Protein AF-A0A9Q3V6X7-F1 (afdb_monomer_lite)

Sequence (311 aa):
MAIADGKVIGKNKYFGANDVYVSILHNLPDGRKFIAKYCELAKSSVSLEVGNQVRQKQELGKTAHLGVSAYNRKVKKTYSLYMCHFEIYDCSAGEDNPIYMGNNPPYMRRKDLIDPLSILEEGYRNTFGEIGDGNDHLFTINDGKEALRELYNEYKNSTWNWKWNGSDTEVQVTGKDLLTIVEKMYRLETTHFTSKQYKHCGTGGMEVFGSAPHYGWDGSLYTEEPIGTWSSFENAGLSGQGGNAQVTNKQKEFVQLPSVISGMRYKINYIIKYNGNFERWFSKTDETARSTYRTTLRGIRDRFIQEISGN

pLDDT: mean 82.92, std 16.76, range [36.12, 98.25]

InterPro domains:
  IPR011055 Duplicated hybrid motif [G3DSA:2.70.70.10] (1-111)

Organism: NCBI:txid2898076

Radius of gyration: 27.45 Å; chains: 1; bounding box: 78×39×74 Å

Foldseek 3Di:
DDLAKFFWQDWDADPDPFWIKIKTWHADPVGFIKIKIKTQFGNVFAPDDGGDIDGQLDDGGFHHFDFPPDDDPPDRDTDGDTDIDMWMFRQPVHRHDFDQQPDDDDPSGDPRIDDCVVSCVSSCCVRPPDPPDFPLQQDALVLLLVLLLVQCVVFQAPWDFFDEVPRPGTDIDGSLRLSLLLQLQQCVQAVSCPRPCCRGALARPAWADDDPFQRPDDPVQFPATFRDKDWDQDDPDPPPPDPDDRDRPGTTIHTHDPGNNRNSSSLSSVCVVNRNQSLVSQPVPDVVSSVVVVVSSVPDDPVSSCVSVVD

Secondary structure (DSSP, 8-state):
--SSSEEEEEEEE-SSSSEEEEEEEEE-TTS-EEEEEEEEEEGGG----TT-EE-TT-----B-EEEES-S-TT----EEEE---EEEE-STT-SS-----TT-TTT---TTEE--HHHHHHHHHHHH--SSS----PPPHHHHHHHHHHHHHHHTT-EEEE--TT-SS-EEEEHHHHHHHHHHHHHHHTTTTTSHHHHHHSSSS-B--S-TTTTTS-GGG-SS---EEEEEPPPS-STTSSSPPP--SS-EEEEE-S-HHHHHHHHHHHHHHTTT-GGGGT-SS-HHHHHHHHHHHHTS--HHHHHHH--

Structure (mmCIF, N/CA/C/O backbone):
data_AF-A0A9Q3V6X7-F1
#
_entry.id   AF-A0A9Q3V6X7-F1
#
loop_
_atom_site.group_PDB
_atom_site.id
_atom_site.type_symbol
_atom_site.label_atom_id
_atom_site.label_alt_id
_atom_site.label_comp_id
_atom_site.label_asym_id
_atom_site.label_entity_id
_atom_site.label_seq_id
_atom_site.pdbx_PDB_ins_code
_atom_site.Cartn_x
_atom_site.Cartn_y
_atom_site.Cartn_z
_atom_site.occupancy
_atom_site.B_iso_or_equiv
_atom_site.auth_seq_id
_atom_site.auth_comp_id
_atom_site.auth_asym_id
_atom_site.auth_atom_id
_atom_site.pdbx_PDB_model_num
ATOM 1 N N . MET A 1 1 ? -15.610 -6.276 21.475 1.00 88.31 1 MET A N 1
ATOM 2 C CA . MET A 1 1 ? -14.387 -6.127 22.299 1.00 88.31 1 MET A CA 1
ATOM 3 C C . MET A 1 1 ? -14.052 -4.650 22.420 1.00 88.31 1 MET A C 1
ATOM 5 O O . MET A 1 1 ? -14.553 -3.882 21.608 1.00 88.31 1 MET A O 1
ATOM 9 N N . ALA A 1 2 ? -13.249 -4.258 23.411 1.00 90.31 2 ALA A N 1
ATOM 10 C CA . ALA A 1 2 ? -12.753 -2.889 23.535 1.00 90.31 2 ALA A CA 1
ATOM 11 C C . ALA A 1 2 ? -11.768 -2.566 22.408 1.00 90.31 2 ALA A C 1
ATOM 13 O O . ALA A 1 2 ? -10.808 -3.305 22.194 1.00 90.31 2 ALA A O 1
ATOM 14 N N . ILE A 1 3 ? -12.004 -1.448 21.721 1.00 87.19 3 ILE A N 1
ATOM 15 C CA . ILE A 1 3 ? -11.161 -0.965 20.615 1.00 87.19 3 ILE A CA 1
ATOM 16 C C . ILE A 1 3 ? -9.848 -0.324 21.084 1.00 87.19 3 ILE A C 1
ATOM 18 O O . ILE A 1 3 ? -8.889 -0.258 20.319 1.00 87.19 3 ILE A O 1
ATOM 22 N N . ALA A 1 4 ? -9.789 0.110 22.342 1.00 88.69 4 ALA A N 1
ATOM 23 C CA . ALA A 1 4 ? -8.617 0.687 22.990 1.00 88.69 4 ALA A CA 1
ATOM 24 C C . ALA A 1 4 ? -8.725 0.532 24.515 1.00 88.69 4 ALA A C 1
ATOM 26 O O . ALA A 1 4 ? -9.774 0.138 25.038 1.00 88.69 4 ALA A O 1
ATOM 27 N N . ASP A 1 5 ? -7.663 0.883 25.232 1.00 91.75 5 ASP A N 1
ATOM 28 C CA . ASP A 1 5 ? -7.693 1.011 26.688 1.00 91.75 5 ASP A CA 1
ATOM 29 C C . ASP A 1 5 ? -8.666 2.120 27.114 1.00 91.75 5 ASP A C 1
ATOM 31 O O . ASP A 1 5 ? -8.901 3.093 26.388 1.00 91.75 5 ASP A O 1
ATOM 35 N N . GLY A 1 6 ? -9.281 1.973 28.283 1.00 95.62 6 GLY A N 1
ATOM 36 C CA . GLY A 1 6 ? -10.253 2.951 28.753 1.00 95.62 6 GLY A CA 1
ATOM 37 C C . GLY A 1 6 ? -10.900 2.605 30.081 1.00 95.62 6 GLY A C 1
ATOM 38 O O . GLY A 1 6 ? -10.534 1.647 30.759 1.00 95.62 6 GLY A O 1
ATOM 39 N N . LYS A 1 7 ? -11.908 3.395 30.444 1.00 97.81 7 LYS A N 1
ATOM 40 C CA . LYS A 1 7 ? -12.691 3.224 31.668 1.00 97.81 7 LYS A CA 1
ATOM 41 C C . LYS A 1 7 ? -14.174 3.185 31.337 1.00 97.81 7 LYS A C 1
ATOM 43 O O . LYS A 1 7 ? -14.674 4.039 30.608 1.00 97.81 7 LYS A O 1
ATOM 48 N N . VAL A 1 8 ? -14.895 2.219 31.898 1.00 97.81 8 VAL A N 1
ATOM 49 C CA . VAL A 1 8 ? -16.354 2.152 31.775 1.00 97.81 8 VAL A CA 1
ATOM 50 C C . VAL A 1 8 ? -16.964 3.345 32.505 1.00 97.81 8 VAL A C 1
ATOM 52 O O . VAL A 1 8 ? -16.777 3.503 33.712 1.00 97.81 8 VAL A O 1
ATOM 55 N N . ILE A 1 9 ? -17.709 4.173 31.778 1.00 97.12 9 ILE A N 1
ATOM 56 C CA . ILE A 1 9 ? -18.389 5.361 32.314 1.00 97.12 9 ILE A CA 1
ATOM 57 C C . ILE A 1 9 ? -19.908 5.194 32.368 1.00 97.12 9 ILE A C 1
ATOM 59 O O . ILE A 1 9 ? -20.581 5.947 33.063 1.00 97.12 9 ILE A O 1
ATOM 63 N N . GLY A 1 10 ? -20.468 4.199 31.674 1.00 94.38 10 GLY A N 1
ATOM 64 C CA . GLY A 1 10 ? -21.906 3.949 31.685 1.00 94.38 10 GLY A CA 1
ATOM 65 C C . GLY A 1 10 ? -22.264 2.498 31.409 1.00 94.38 10 GLY A C 1
ATOM 66 O O . GLY A 1 10 ? -21.635 1.845 30.582 1.00 94.38 10 GLY A O 1
ATOM 67 N N . LYS A 1 11 ? -23.304 2.015 32.089 1.00 93.31 11 LYS A N 1
ATOM 68 C CA . LYS A 1 11 ? -23.962 0.732 31.832 1.00 93.31 11 LYS A CA 1
ATOM 69 C C . LYS A 1 11 ? -25.419 0.833 32.261 1.00 93.31 11 LYS A C 1
ATOM 71 O O . LYS A 1 11 ? -25.687 1.185 33.407 1.00 93.31 11 LYS A O 1
ATOM 76 N N . ASN A 1 12 ? -26.361 0.559 31.363 1.00 90.00 12 ASN A N 1
ATOM 77 C CA . ASN A 1 12 ? -27.786 0.514 31.706 1.00 90.00 12 ASN A CA 1
ATOM 78 C C . ASN A 1 12 ? -28.582 -0.283 30.658 1.00 90.00 12 ASN A C 1
ATOM 80 O O . ASN A 1 12 ? -28.037 -0.695 29.634 1.00 90.00 12 ASN A O 1
ATOM 84 N N . LYS A 1 13 ? -29.874 -0.493 30.912 1.00 87.00 13 LYS A N 1
ATOM 85 C CA . LYS A 1 13 ? -30.836 -1.044 29.949 1.00 87.00 13 LYS A CA 1
ATOM 86 C C . LYS A 1 13 ? -30.904 -0.162 28.693 1.00 87.00 13 LYS A C 1
ATOM 88 O O . LYS A 1 13 ? -30.855 1.062 28.819 1.00 87.00 13 LYS A O 1
ATOM 93 N N . TYR A 1 14 ? -31.024 -0.773 27.510 1.00 77.50 14 TYR A N 1
ATOM 94 C CA . TYR A 1 14 ? -31.100 -0.045 26.237 1.00 77.50 14 TYR A CA 1
ATOM 95 C C . TYR A 1 14 ? -32.542 0.070 25.711 1.00 77.50 14 TYR A C 1
ATOM 97 O O . TYR A 1 14 ? -33.207 1.056 26.024 1.00 77.50 14 TYR A O 1
ATOM 105 N N . PHE A 1 15 ? -33.064 -0.931 24.991 1.00 69.69 15 PHE A N 1
ATOM 106 C CA . PHE A 1 15 ? -34.439 -0.913 24.456 1.00 69.69 15 PHE A CA 1
ATOM 107 C C . PHE A 1 15 ? -35.245 -2.159 24.854 1.00 69.69 15 PHE A C 1
ATOM 109 O O . PHE A 1 15 ? -36.415 -2.043 25.230 1.00 69.69 15 PHE A O 1
ATOM 116 N N . GLY A 1 16 ? -34.641 -3.349 24.819 1.00 64.12 16 GLY A N 1
ATOM 117 C CA . GLY A 1 16 ? -35.261 -4.617 25.193 1.00 64.12 16 GLY A CA 1
ATOM 118 C C . GLY A 1 16 ? -35.174 -4.937 26.690 1.00 64.12 16 GLY A C 1
ATOM 119 O O . GLY A 1 16 ? -34.448 -4.320 27.462 1.00 64.12 16 GLY A O 1
ATOM 120 N N . ALA A 1 17 ? -35.931 -5.944 27.146 1.00 61.53 17 ALA A N 1
ATOM 121 C CA . ALA A 1 17 ? -35.850 -6.421 28.536 1.00 61.53 17 ALA A CA 1
ATOM 122 C C . ALA A 1 17 ? -34.504 -7.099 28.867 1.00 61.53 17 ALA A C 1
ATOM 124 O O . ALA A 1 17 ? -34.103 -7.120 30.030 1.00 61.53 17 ALA A O 1
ATOM 125 N N . ASN A 1 18 ? -33.816 -7.626 27.847 1.00 71.81 18 ASN A N 1
ATOM 126 C CA . ASN A 1 18 ? -32.638 -8.485 27.989 1.00 71.81 18 ASN A CA 1
ATOM 127 C C . ASN A 1 18 ? -31.354 -7.889 27.386 1.00 71.81 18 ASN A C 1
ATOM 129 O O . ASN A 1 18 ? -30.329 -8.575 27.362 1.00 71.81 18 ASN A O 1
ATOM 133 N N . ASP A 1 19 ? -31.399 -6.640 26.916 1.00 84.94 19 ASP A N 1
ATOM 134 C CA . ASP A 1 19 ? -30.240 -5.934 26.378 1.00 84.94 19 ASP A CA 1
ATOM 135 C C . ASP A 1 19 ? -29.763 -4.796 27.291 1.00 84.94 19 ASP A C 1
ATOM 137 O O . ASP A 1 19 ? -30.501 -4.243 28.113 1.00 84.94 19 ASP A O 1
ATOM 141 N N . VAL A 1 20 ? -28.475 -4.488 27.178 1.00 91.44 20 VAL A N 1
ATOM 142 C CA . VAL A 1 20 ? -27.817 -3.377 27.865 1.00 91.44 20 VAL A CA 1
ATOM 143 C C . VAL A 1 20 ? -26.923 -2.624 26.888 1.00 91.44 20 VAL A C 1
ATOM 145 O O . VAL A 1 20 ? -26.529 -3.158 25.850 1.00 91.44 20 VAL A O 1
ATOM 148 N N . TYR A 1 21 ? -26.576 -1.391 27.243 1.00 92.88 21 TYR A N 1
ATOM 149 C CA . TYR A 1 21 ? -25.445 -0.692 26.647 1.00 92.88 21 TYR A CA 1
ATOM 150 C C . TYR A 1 21 ? -24.289 -0.583 27.640 1.00 92.88 21 TYR A C 1
ATOM 152 O O . TYR A 1 21 ? -24.500 -0.590 28.855 1.00 92.88 21 TYR A O 1
ATOM 160 N N . VAL A 1 22 ? -23.078 -0.429 27.110 1.00 95.75 22 VAL A N 1
ATOM 161 C CA . VAL A 1 22 ? -21.857 -0.090 27.843 1.00 95.75 22 VAL A CA 1
ATOM 162 C C . VAL A 1 22 ? -21.189 1.094 27.144 1.00 95.75 22 VAL A C 1
ATOM 164 O O . VAL A 1 22 ? -20.958 1.047 25.940 1.00 95.75 22 VAL A O 1
ATOM 167 N N . SER A 1 23 ? -20.871 2.145 27.894 1.00 96.06 23 SER A N 1
ATOM 168 C CA . SER A 1 23 ? -20.121 3.314 27.423 1.00 96.06 23 SER A CA 1
ATOM 169 C C . SER A 1 23 ? -18.731 3.312 28.045 1.00 96.06 23 SER A C 1
ATOM 171 O O . SER A 1 23 ? -18.600 3.171 29.265 1.00 96.06 23 SER A O 1
ATOM 173 N N . ILE A 1 24 ? -17.701 3.507 27.228 1.00 97.38 24 ILE A N 1
ATOM 174 C CA . ILE A 1 24 ? -16.298 3.486 27.646 1.00 97.38 24 ILE A CA 1
ATOM 175 C C . ILE A 1 24 ? -15.637 4.788 27.206 1.00 97.38 24 ILE A C 1
ATOM 177 O O . ILE A 1 24 ? -15.678 5.123 26.026 1.00 97.38 24 ILE A O 1
ATOM 181 N N . LEU A 1 25 ? -15.027 5.501 28.152 1.00 97.38 25 LEU A N 1
ATOM 182 C CA . LEU A 1 25 ? -14.127 6.613 27.862 1.00 97.38 25 LEU A CA 1
ATOM 183 C C . LEU A 1 25 ? -12.743 6.046 27.555 1.00 97.38 25 LEU A C 1
ATOM 185 O O . LEU A 1 25 ? -12.096 5.468 28.434 1.00 97.38 25 LEU A O 1
ATOM 189 N N . HIS A 1 26 ? -12.302 6.220 26.320 1.00 94.88 26 HIS A N 1
ATOM 190 C CA . HIS A 1 26 ? -10.980 5.836 25.859 1.00 94.88 26 HIS A CA 1
ATOM 191 C C . HIS A 1 26 ? -10.023 7.023 25.952 1.00 94.88 26 HIS A C 1
ATOM 193 O O . HIS A 1 26 ? -10.370 8.145 25.584 1.00 94.88 26 HIS A O 1
ATOM 199 N N . ASN A 1 27 ? -8.812 6.751 26.437 1.00 85.25 27 ASN A N 1
ATOM 200 C CA . ASN A 1 27 ? -7.700 7.695 26.444 1.00 85.25 27 ASN A CA 1
ATOM 201 C C . ASN A 1 27 ? -6.560 7.055 25.659 1.00 85.25 27 ASN A C 1
ATOM 203 O O . ASN A 1 27 ? -6.033 6.022 26.076 1.00 85.25 27 ASN A O 1
ATOM 207 N N . LEU A 1 28 ? -6.209 7.641 24.519 1.00 80.62 28 LEU A N 1
ATOM 208 C CA . LEU A 1 28 ? -5.140 7.132 23.675 1.00 80.62 28 LEU A CA 1
ATOM 209 C C . LEU A 1 28 ? -3.774 7.682 24.120 1.00 80.62 28 LEU A C 1
ATOM 211 O O . LEU A 1 28 ? -3.706 8.784 24.671 1.00 80.62 28 LEU A O 1
ATOM 215 N N . PRO A 1 29 ? -2.670 6.954 23.858 1.00 73.88 29 PRO A N 1
ATOM 216 C CA . PRO A 1 29 ? -1.319 7.408 24.204 1.00 73.88 29 PRO A CA 1
ATOM 217 C C . PRO A 1 29 ? -0.912 8.747 23.570 1.00 73.88 29 PRO A C 1
ATOM 219 O O . PRO A 1 29 ? -0.060 9.443 24.112 1.00 73.88 29 PRO A O 1
ATOM 222 N N . ASP A 1 30 ? -1.517 9.114 22.438 1.00 73.19 30 ASP A N 1
ATOM 223 C CA . ASP A 1 30 ? -1.274 10.379 21.732 1.00 73.19 30 ASP A CA 1
ATOM 224 C C . ASP A 1 30 ? -2.079 11.569 22.289 1.00 73.19 30 ASP A C 1
ATOM 226 O O . ASP A 1 30 ? -2.002 12.678 21.762 1.00 73.19 30 ASP A O 1
ATOM 230 N N . GLY A 1 31 ? -2.849 11.351 23.357 1.00 80.44 31 GLY A N 1
ATOM 231 C CA . GLY A 1 31 ? -3.658 12.371 24.014 1.00 80.44 31 GLY A CA 1
ATOM 232 C C . GLY A 1 31 ? -5.078 12.513 23.463 1.00 80.44 31 GLY A C 1
ATOM 233 O O . GLY A 1 31 ? -5.865 13.252 24.058 1.00 80.44 31 GLY A O 1
ATOM 234 N N . ARG A 1 32 ? -5.452 11.804 22.385 1.00 84.19 32 ARG A N 1
ATOM 235 C CA . ARG A 1 32 ? -6.849 11.766 21.926 1.00 84.19 32 ARG A CA 1
ATOM 236 C C . ARG A 1 32 ? -7.738 11.089 22.969 1.00 84.19 32 ARG A C 1
ATOM 238 O O . ARG A 1 32 ? -7.363 10.094 23.594 1.00 84.19 32 ARG A O 1
ATOM 245 N N . LYS A 1 33 ? -8.957 11.607 23.106 1.00 90.88 33 LYS A N 1
ATOM 246 C CA . LYS A 1 33 ? -10.014 11.030 23.937 1.00 90.88 33 LYS A CA 1
ATOM 247 C C . LYS A 1 33 ? -11.287 10.882 23.130 1.00 90.88 33 LYS A C 1
ATOM 249 O O . LYS A 1 33 ? -11.590 11.733 22.302 1.00 90.88 33 LYS A O 1
ATOM 254 N N . PHE A 1 34 ? -12.028 9.819 23.396 1.00 94.62 34 PHE A N 1
ATOM 255 C CA . PHE A 1 34 ? -13.353 9.623 22.822 1.00 94.62 34 PHE A CA 1
ATOM 256 C C . PHE A 1 34 ? -14.171 8.675 23.696 1.00 94.62 34 PHE A C 1
ATOM 258 O O . PHE A 1 34 ? -13.623 7.882 24.466 1.00 94.62 34 PHE A O 1
ATOM 265 N N . ILE A 1 35 ? -15.491 8.727 23.563 1.00 95.88 35 ILE A N 1
ATOM 266 C CA . ILE A 1 35 ? -16.402 7.777 24.202 1.00 95.88 35 ILE A CA 1
ATOM 267 C C . ILE A 1 35 ? -16.912 6.813 23.140 1.00 95.88 35 ILE A C 1
ATOM 269 O O . ILE A 1 35 ? -17.485 7.256 22.151 1.00 95.88 35 ILE A O 1
ATOM 273 N N . ALA A 1 36 ? -16.769 5.508 23.365 1.00 95.38 36 ALA A N 1
ATOM 274 C CA . ALA A 1 36 ? -17.406 4.475 22.553 1.00 95.38 36 ALA A CA 1
ATOM 275 C C . ALA A 1 36 ? -18.584 3.859 23.313 1.00 95.38 36 ALA A C 1
ATOM 277 O O . ALA A 1 36 ? -18.432 3.419 24.458 1.00 95.38 36 ALA A O 1
ATOM 278 N N . LYS A 1 37 ? -19.758 3.814 22.680 1.00 93.62 37 LYS A N 1
ATOM 279 C CA . LYS A 1 37 ? -20.979 3.234 23.245 1.00 93.62 37 LYS A CA 1
ATOM 280 C C . LYS A 1 37 ? -21.378 1.986 22.465 1.00 93.62 37 LYS A C 1
ATOM 282 O O . LYS A 1 37 ? -21.729 2.061 21.293 1.00 93.62 37 LYS A O 1
ATOM 287 N N . TYR A 1 38 ? -21.347 0.851 23.150 1.00 94.06 38 TYR A N 1
ATOM 288 C CA . TYR A 1 38 ? -21.695 -0.471 22.639 1.00 94.06 38 TYR A CA 1
ATOM 289 C C . TYR A 1 38 ? -23.089 -0.825 23.149 1.00 94.06 38 TYR A C 1
ATOM 291 O O . TYR A 1 38 ? -23.270 -1.013 24.352 1.00 94.06 38 TYR A O 1
ATOM 299 N N . CYS A 1 39 ? -24.079 -0.871 22.267 1.00 90.94 39 CYS A N 1
ATOM 300 C CA . CYS A 1 39 ? -25.471 -1.137 22.622 1.00 90.94 39 CYS A CA 1
ATOM 301 C C . CYS A 1 39 ? -25.896 -2.551 22.203 1.00 90.94 39 CYS A C 1
ATOM 303 O O . CYS A 1 39 ? -25.140 -3.276 21.560 1.00 90.94 39 CYS A O 1
ATOM 305 N N . GLU A 1 40 ? -27.111 -2.941 22.600 1.00 90.19 40 GLU A N 1
ATOM 306 C CA . GLU A 1 40 ? -27.719 -4.24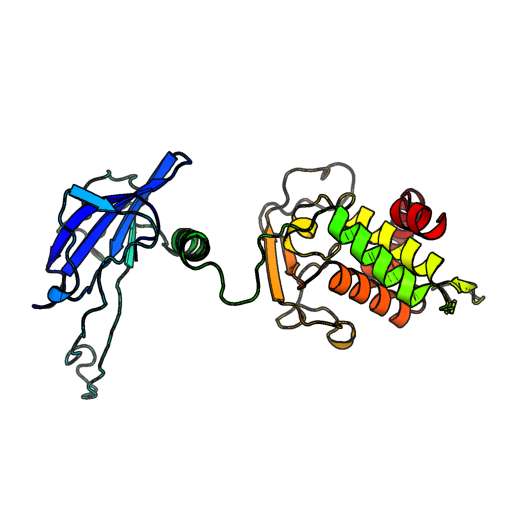0 22.264 1.00 90.19 40 GLU A CA 1
ATOM 307 C C . GLU A 1 40 ? -26.874 -5.450 22.696 1.00 90.19 40 GLU A C 1
ATOM 309 O O . GLU A 1 40 ? -26.886 -6.506 22.067 1.00 90.19 40 GLU A O 1
ATOM 314 N N . LEU A 1 41 ? -26.145 -5.325 23.807 1.00 92.44 41 LEU A N 1
ATOM 315 C CA . LEU A 1 41 ? -25.387 -6.432 24.385 1.00 92.44 41 LEU A CA 1
ATOM 316 C C . LEU A 1 41 ? -26.300 -7.296 25.257 1.00 92.44 41 LEU A C 1
ATOM 318 O O . LEU A 1 41 ? -27.106 -6.777 26.029 1.00 92.44 41 LEU A O 1
ATOM 322 N N . ALA A 1 42 ? -26.164 -8.619 25.187 1.00 91.88 42 ALA A N 1
ATOM 323 C CA . ALA A 1 42 ? -26.915 -9.541 26.030 1.00 91.88 42 ALA A CA 1
ATOM 324 C C . ALA A 1 42 ? -26.534 -9.321 27.497 1.00 91.88 42 ALA A C 1
ATOM 326 O O . ALA A 1 42 ? -25.369 -9.503 27.863 1.00 91.88 42 ALA A O 1
ATOM 327 N N . LYS A 1 43 ? -27.511 -8.987 28.352 1.00 90.00 43 LYS A N 1
ATOM 328 C CA . LYS A 1 43 ? -27.278 -8.681 29.776 1.00 90.00 43 LYS A CA 1
ATOM 329 C C . LYS A 1 43 ? -26.466 -9.764 30.497 1.00 90.00 43 LYS A C 1
ATOM 331 O O . LYS A 1 43 ? -25.608 -9.441 31.309 1.00 90.00 43 LYS A O 1
ATOM 336 N N . SER A 1 44 ? -26.712 -11.035 30.184 1.00 91.69 44 SER A N 1
ATOM 337 C CA . SER A 1 44 ? -26.009 -12.181 30.776 1.00 91.69 44 SER A CA 1
ATOM 338 C C . SER A 1 44 ? -24.542 -12.319 30.347 1.00 91.69 44 SER A C 1
ATOM 340 O O . SER A 1 44 ? -23.804 -13.062 30.983 1.00 91.69 44 SER A O 1
ATOM 342 N N . SER A 1 45 ? -24.114 -11.628 29.286 1.00 93.75 45 SER A N 1
ATOM 343 C CA . SER A 1 45 ? -22.745 -11.689 28.749 1.00 93.75 45 SER A CA 1
ATOM 344 C C . SER A 1 45 ? -21.838 -10.545 29.212 1.00 93.75 45 SER A C 1
ATOM 346 O O . SER A 1 45 ? -20.638 -10.586 28.961 1.00 93.75 45 SER A O 1
ATOM 348 N N . VAL A 1 46 ? -22.390 -9.521 29.871 1.00 94.62 46 VAL A N 1
ATOM 349 C CA . VAL A 1 46 ? -21.656 -8.309 30.265 1.00 94.62 46 VAL A CA 1
ATOM 350 C C . VAL A 1 46 ? -21.354 -8.342 31.763 1.00 94.62 46 VAL A C 1
ATOM 352 O O . VAL A 1 46 ? -22.218 -8.031 32.586 1.00 94.62 46 VAL A O 1
ATOM 355 N N . SER A 1 47 ? -20.111 -8.666 32.119 1.00 93.12 47 SER A N 1
ATOM 356 C CA . SER A 1 47 ? -19.621 -8.664 33.509 1.00 93.12 47 SER A CA 1
ATOM 357 C C . SER A 1 47 ? -19.057 -7.317 33.978 1.00 93.12 47 SER A C 1
ATOM 359 O O . SER A 1 47 ? -18.831 -7.139 35.170 1.00 93.12 47 SER A O 1
ATOM 361 N N . LEU A 1 48 ? -18.837 -6.367 33.063 1.00 94.44 48 LEU A N 1
ATOM 362 C CA . LEU A 1 48 ? -18.254 -5.054 33.359 1.00 94.44 48 LEU A CA 1
ATOM 363 C C . LEU A 1 48 ? -19.207 -4.163 34.158 1.00 94.44 48 LEU A C 1
ATOM 365 O O . LEU A 1 48 ? -20.398 -4.145 33.869 1.00 94.44 48 LEU A O 1
ATOM 369 N N . GLU A 1 49 ? -18.680 -3.362 35.079 1.00 95.69 49 GLU A N 1
ATOM 370 C CA . GLU A 1 49 ? -19.411 -2.338 35.836 1.00 95.69 49 GLU A CA 1
ATOM 371 C C . GLU A 1 49 ? -18.807 -0.939 35.646 1.00 95.69 49 GLU A C 1
ATOM 373 O O . GLU A 1 49 ? -17.646 -0.785 35.254 1.00 95.69 49 GLU A O 1
ATOM 378 N N . VAL A 1 50 ? -19.597 0.102 35.933 1.00 96.81 50 VAL A N 1
ATOM 379 C CA . VAL A 1 50 ? -19.121 1.495 35.884 1.00 96.81 50 VAL A CA 1
ATOM 380 C C . VAL A 1 50 ? -17.904 1.660 36.795 1.00 96.81 50 VAL A C 1
ATOM 382 O O . VAL A 1 50 ? -17.896 1.229 37.945 1.00 96.81 50 VAL A O 1
ATOM 385 N N . GLY A 1 51 ? -16.857 2.287 36.265 1.00 96.75 51 GLY A N 1
ATOM 386 C CA . GLY A 1 51 ? -15.582 2.479 36.943 1.00 96.75 51 GLY A CA 1
ATOM 387 C C . GLY A 1 51 ? -14.523 1.423 36.626 1.00 96.75 51 GLY A C 1
ATOM 388 O O . GLY A 1 51 ? -13.345 1.694 36.866 1.00 96.75 51 GLY A O 1
ATOM 389 N N . ASN A 1 52 ? -14.893 0.267 36.060 1.00 97.94 52 ASN A N 1
ATOM 390 C CA . ASN A 1 52 ? -13.923 -0.743 35.635 1.00 97.94 52 ASN A CA 1
ATOM 391 C C . ASN A 1 52 ? -12.974 -0.186 34.567 1.00 97.94 52 ASN A C 1
ATOM 393 O O . ASN A 1 52 ? -13.392 0.538 33.662 1.00 97.94 52 ASN A O 1
ATOM 397 N N . GLN A 1 53 ? -11.699 -0.555 34.674 1.00 97.75 53 GLN A N 1
ATOM 398 C CA . GLN A 1 53 ? -10.728 -0.354 33.604 1.00 97.75 53 GLN A CA 1
ATOM 399 C C . GLN A 1 53 ? -10.913 -1.452 32.562 1.00 97.75 53 GLN A C 1
ATOM 401 O O . GLN A 1 53 ? -11.162 -2.607 32.912 1.00 97.75 53 GLN A O 1
ATOM 406 N N . VAL A 1 54 ? -10.769 -1.088 31.296 1.00 95.38 54 VAL A N 1
ATOM 407 C CA . VAL A 1 54 ? -10.731 -2.029 30.185 1.00 95.38 54 VAL A CA 1
ATOM 408 C C . VAL A 1 54 ? -9.417 -1.893 29.440 1.00 95.38 54 VAL A C 1
ATOM 410 O O . VAL A 1 54 ? -8.867 -0.797 29.327 1.00 95.38 54 VAL A O 1
ATOM 413 N N . ARG A 1 55 ? -8.932 -3.015 28.919 1.00 91.81 55 ARG A N 1
ATOM 414 C CA . ARG A 1 55 ? -7.810 -3.043 27.982 1.00 91.81 55 ARG A CA 1
ATOM 415 C C . ARG A 1 55 ? -8.308 -3.272 26.565 1.00 91.81 55 ARG A C 1
ATOM 417 O O . ARG A 1 55 ? -9.347 -3.906 26.363 1.00 91.81 55 ARG A O 1
ATOM 424 N N . GLN A 1 56 ? -7.554 -2.804 25.581 1.00 87.44 56 GLN A N 1
ATOM 425 C CA . GLN A 1 56 ? -7.776 -3.161 24.189 1.00 87.44 56 GLN A CA 1
ATOM 426 C C . GLN A 1 56 ? -7.897 -4.686 24.036 1.00 87.44 56 GLN A C 1
ATOM 428 O O . GLN A 1 56 ? -7.234 -5.455 24.734 1.00 87.44 56 GLN A O 1
ATOM 433 N N . LYS A 1 57 ? -8.767 -5.125 23.121 1.00 85.94 57 LYS A N 1
ATOM 434 C CA . LYS A 1 57 ? -9.123 -6.534 22.866 1.00 85.94 57 LYS A CA 1
ATOM 435 C C . LYS A 1 57 ? -9.889 -7.231 23.994 1.00 85.94 57 LYS A C 1
ATOM 437 O O . LYS A 1 57 ? -10.314 -8.367 23.814 1.00 85.94 57 LYS A O 1
ATOM 442 N N . GLN A 1 58 ? -10.137 -6.581 25.131 1.00 92.25 58 GLN A N 1
ATOM 443 C CA . GLN A 1 58 ? -10.942 -7.183 26.190 1.00 92.25 58 GLN A CA 1
ATOM 444 C C . GLN A 1 58 ? -12.374 -7.444 25.699 1.00 92.25 58 GLN A C 1
ATOM 446 O O . GLN A 1 58 ? -13.015 -6.578 25.088 1.00 92.25 58 GLN A O 1
ATOM 451 N N . GLU A 1 59 ? -12.894 -8.644 25.963 1.00 93.81 59 GLU A N 1
ATOM 452 C CA . GLU A 1 59 ? -14.297 -8.963 25.706 1.00 93.81 59 GLU A CA 1
ATOM 453 C C . GLU A 1 59 ? -15.198 -8.070 26.570 1.00 93.81 59 GLU A C 1
ATOM 455 O O . GLU A 1 59 ? -15.032 -7.983 27.785 1.00 93.81 59 GLU A O 1
ATOM 460 N N . LEU A 1 60 ? -16.136 -7.374 25.921 1.00 94.56 60 LEU A N 1
ATOM 461 C CA . LEU A 1 60 ? -17.081 -6.468 26.589 1.00 94.56 60 LEU A CA 1
ATOM 462 C C . LEU A 1 60 ? -18.457 -7.110 26.798 1.00 94.56 60 LEU A C 1
ATOM 464 O O . LEU A 1 60 ? -19.231 -6.652 27.634 1.00 94.56 60 LEU A O 1
ATOM 468 N N . GLY A 1 61 ? -18.766 -8.133 26.003 1.00 93.31 61 GLY A N 1
ATOM 469 C CA . GLY A 1 61 ? -20.069 -8.774 25.910 1.00 93.31 61 GLY A CA 1
ATOM 470 C C . GLY A 1 61 ? -20.341 -9.289 24.499 1.00 93.31 61 GLY A C 1
ATOM 471 O O . GLY A 1 61 ? -19.563 -9.061 23.568 1.00 93.31 61 GLY A O 1
ATOM 472 N N . LYS A 1 62 ? -21.475 -9.971 24.352 1.00 93.62 62 LYS A N 1
ATOM 473 C CA . LYS A 1 62 ? -21.977 -10.549 23.100 1.00 93.62 62 LYS A CA 1
ATOM 474 C C . LYS A 1 62 ? -23.282 -9.865 22.712 1.00 93.62 62 LYS A C 1
ATOM 476 O O . LYS A 1 62 ? -24.041 -9.447 23.581 1.00 93.62 62 LYS A O 1
ATOM 481 N N . THR A 1 63 ? -23.561 -9.771 21.418 1.00 90.88 63 THR A N 1
ATOM 482 C CA . THR A 1 63 ? -24.810 -9.190 20.900 1.00 90.88 63 THR A CA 1
ATOM 483 C C . THR A 1 63 ? -26.032 -9.969 21.390 1.00 90.88 63 THR A C 1
ATOM 485 O O . THR A 1 63 ? -26.039 -11.203 21.364 1.00 90.88 63 THR A O 1
ATOM 488 N N . ALA A 1 64 ? -27.072 -9.259 21.818 1.00 86.50 64 ALA A N 1
ATOM 489 C CA . ALA A 1 64 ? -28.355 -9.832 22.200 1.00 86.50 64 ALA A CA 1
ATOM 490 C C . ALA A 1 64 ? -29.142 -10.312 20.973 1.00 86.50 64 ALA A C 1
ATOM 492 O O . ALA A 1 64 ? -29.012 -9.776 19.874 1.00 86.50 64 ALA A O 1
ATOM 493 N N . HIS A 1 65 ? -29.998 -11.314 21.178 1.00 83.81 65 HIS A N 1
ATOM 494 C CA . HIS A 1 65 ? -30.993 -11.701 20.183 1.00 83.81 65 HIS A CA 1
ATOM 495 C C . HIS A 1 65 ? -32.135 -10.680 20.185 1.00 83.81 65 HIS A C 1
ATOM 497 O O . HIS A 1 65 ? -32.928 -10.622 21.132 1.00 83.81 65 HIS A O 1
ATOM 503 N N . LEU A 1 66 ? -32.244 -9.907 19.109 1.00 74.00 66 LEU A N 1
ATOM 504 C CA . LEU A 1 66 ? -33.374 -9.027 18.863 1.00 74.00 66 LEU A CA 1
ATOM 505 C C . LEU A 1 66 ? -34.458 -9.847 18.166 1.00 74.00 66 LEU A C 1
ATOM 507 O O . LEU A 1 66 ? -34.426 -10.074 16.957 1.00 74.00 66 LEU A O 1
ATOM 511 N N . GLY A 1 67 ? -35.423 -10.330 18.947 1.00 59.75 67 GLY A N 1
ATOM 512 C CA . GLY A 1 67 ? -36.630 -10.941 18.401 1.00 59.75 67 GLY A CA 1
ATOM 513 C C . GLY A 1 67 ? -37.455 -9.872 17.695 1.00 59.75 67 GLY A C 1
ATOM 514 O O . GLY A 1 67 ? -38.265 -9.197 18.327 1.00 59.75 67 GLY A O 1
ATOM 515 N N . VAL A 1 68 ? -37.248 -9.683 16.392 1.00 55.88 68 VAL A N 1
ATOM 516 C CA . VAL A 1 68 ? -38.021 -8.703 15.632 1.00 55.88 68 VAL A CA 1
ATOM 517 C C . VAL A 1 68 ? -39.388 -9.306 15.308 1.00 55.88 68 VAL A C 1
ATOM 519 O O . VAL A 1 68 ? -39.596 -9.906 14.259 1.00 55.88 68 VAL A O 1
ATOM 522 N N . SER A 1 69 ? -40.362 -9.098 16.194 1.00 50.22 69 SER A N 1
ATOM 523 C CA . SER A 1 69 ? -41.773 -9.016 15.790 1.00 50.22 69 SER A CA 1
ATOM 524 C C . SER A 1 69 ? -42.153 -7.596 15.340 1.00 50.22 69 SER A C 1
ATOM 526 O O . SER A 1 69 ? -43.322 -7.316 15.084 1.00 50.22 69 SER A O 1
ATOM 528 N N . ALA A 1 70 ? -41.187 -6.676 15.252 1.00 47.56 70 ALA A N 1
ATOM 529 C CA . ALA A 1 70 ? -41.459 -5.255 15.098 1.00 47.56 70 ALA A CA 1
ATOM 530 C C . ALA A 1 70 ? -40.378 -4.519 14.292 1.00 47.56 70 ALA A C 1
ATOM 532 O O . ALA A 1 70 ? -39.540 -3.855 14.880 1.00 47.56 70 ALA A O 1
ATOM 533 N N . TYR A 1 71 ? -40.429 -4.589 12.955 1.00 45.44 71 TYR A N 1
ATOM 534 C CA . TYR A 1 71 ? -40.317 -3.385 12.104 1.00 45.44 71 TYR A CA 1
ATOM 535 C C . TYR A 1 71 ? -40.728 -3.627 10.642 1.00 45.44 71 TYR A C 1
ATOM 537 O O . TYR A 1 71 ? -40.102 -3.170 9.694 1.00 45.44 71 TYR A O 1
ATOM 545 N N . ASN A 1 72 ? -41.829 -4.345 10.427 1.00 44.03 72 ASN A N 1
ATOM 546 C CA . ASN A 1 72 ? -42.611 -4.154 9.212 1.00 44.03 72 ASN A CA 1
ATOM 547 C C . ASN A 1 72 ? -44.055 -4.542 9.523 1.00 44.03 72 ASN A C 1
ATOM 549 O O . ASN A 1 72 ? -44.419 -5.713 9.476 1.00 44.03 72 ASN A O 1
ATOM 553 N N . ARG A 1 73 ? -44.904 -3.555 9.844 1.00 49.03 73 ARG A N 1
ATOM 554 C CA . ARG A 1 73 ? -46.349 -3.759 10.093 1.00 49.03 73 ARG A CA 1
ATOM 555 C C . ARG A 1 73 ? -47.089 -4.410 8.904 1.00 49.03 73 ARG A C 1
ATOM 557 O O . ARG A 1 73 ? -48.276 -4.689 9.015 1.00 49.03 73 ARG A O 1
ATOM 564 N N . LYS A 1 74 ? -46.399 -4.664 7.784 1.00 51.38 74 LYS A N 1
ATOM 565 C CA . LYS A 1 74 ? -46.921 -5.276 6.558 1.00 51.38 74 LYS A CA 1
ATOM 566 C C . LYS A 1 74 ? -46.310 -6.635 6.194 1.00 51.38 74 LYS A C 1
ATOM 568 O O . LYS A 1 74 ? -46.833 -7.282 5.296 1.00 51.38 74 LYS A O 1
ATOM 573 N N . VAL A 1 75 ? -45.254 -7.100 6.869 1.00 49.56 75 VAL A N 1
ATOM 574 C CA . VAL A 1 75 ? -44.599 -8.375 6.525 1.00 49.56 75 VAL A CA 1
ATOM 575 C C . VAL A 1 75 ? -44.385 -9.194 7.797 1.00 49.56 75 VAL A C 1
ATOM 577 O O . VAL A 1 75 ? -43.467 -8.935 8.568 1.00 49.56 75 VAL A O 1
ATOM 580 N N . LYS A 1 76 ? -45.247 -10.195 8.022 1.00 50.38 76 LYS A N 1
ATOM 581 C CA . LYS A 1 76 ? -45.096 -11.212 9.079 1.00 50.38 76 LYS A CA 1
ATOM 582 C C . LYS A 1 76 ? -43.957 -12.176 8.726 1.00 50.38 76 LYS A C 1
ATOM 584 O O . LYS A 1 76 ? -44.197 -13.347 8.449 1.00 50.38 76 LYS A O 1
ATOM 589 N N . LYS A 1 77 ? -42.723 -11.685 8.678 1.00 49.62 77 LYS A N 1
ATOM 590 C CA . LYS A 1 77 ? -41.545 -12.540 8.546 1.00 49.62 77 LYS A CA 1
ATOM 591 C C . LYS A 1 77 ? -40.658 -12.292 9.752 1.00 49.62 77 LYS A C 1
ATOM 593 O O . LYS A 1 77 ? -40.153 -11.191 9.948 1.00 49.62 77 LYS A O 1
ATOM 598 N N . THR A 1 78 ? -40.570 -13.305 10.600 1.00 55.56 78 THR A N 1
ATOM 599 C CA . THR A 1 78 ? -39.737 -13.292 11.796 1.00 55.56 78 THR A CA 1
ATOM 600 C C . THR A 1 78 ? -38.297 -13.498 11.350 1.00 55.56 78 THR A C 1
ATOM 602 O O . THR A 1 78 ? -37.991 -14.501 10.708 1.00 55.56 78 THR A O 1
ATOM 605 N N . TYR A 1 79 ? -37.424 -12.548 11.667 1.00 60.22 79 TYR A N 1
ATOM 606 C CA . TYR A 1 79 ? -35.987 -12.685 11.470 1.00 60.22 79 TYR A CA 1
ATOM 607 C C . TYR A 1 79 ? -35.322 -12.718 12.841 1.00 60.22 79 TYR A C 1
ATOM 609 O O . TYR A 1 79 ? -35.633 -11.892 13.701 1.00 60.22 79 TYR A O 1
ATOM 617 N N . SER A 1 80 ? -34.415 -13.669 13.042 1.00 68.38 80 SER A N 1
ATOM 618 C CA . SER A 1 80 ? -33.473 -13.614 14.156 1.00 68.38 80 SER A CA 1
ATOM 619 C C . SER A 1 80 ? -32.373 -12.631 13.789 1.00 68.38 80 SER A C 1
ATOM 621 O O . SER A 1 80 ? -31.685 -12.828 12.788 1.00 68.38 80 SER A O 1
ATOM 623 N N . LEU A 1 81 ? -32.235 -11.563 14.572 1.00 73.75 81 LEU A N 1
ATOM 624 C CA . LEU A 1 81 ? -31.282 -10.494 14.306 1.00 73.75 81 LEU A CA 1
ATOM 625 C C . LEU A 1 81 ? -30.348 -10.339 15.508 1.00 73.75 81 LEU A C 1
ATOM 627 O O . LEU A 1 81 ? -30.794 -10.253 16.652 1.00 73.75 81 LEU A O 1
ATOM 631 N N . TYR A 1 82 ? -29.050 -10.336 15.228 1.00 84.25 82 TYR A N 1
ATOM 632 C CA . TYR A 1 82 ? -27.986 -10.074 16.189 1.00 84.25 82 TYR A CA 1
ATOM 633 C C . TYR A 1 82 ? -27.193 -8.890 15.652 1.00 84.25 82 TYR A C 1
ATOM 635 O O . TYR A 1 82 ? -26.685 -8.949 14.534 1.00 84.25 82 TYR A O 1
ATOM 643 N N . MET A 1 83 ? -27.125 -7.806 16.416 1.00 83.75 83 MET A N 1
ATOM 644 C CA . MET A 1 83 ? -26.403 -6.600 16.023 1.00 83.75 83 MET A CA 1
ATOM 645 C C . MET A 1 83 ? -25.839 -5.886 17.247 1.00 83.75 83 MET A C 1
ATOM 647 O O . MET A 1 83 ? -26.242 -6.161 18.375 1.00 83.75 83 MET A O 1
ATOM 651 N N . CYS A 1 84 ? -24.882 -5.000 16.994 1.00 86.81 84 CYS A N 1
ATOM 652 C CA . CYS A 1 84 ? -24.343 -4.065 17.968 1.00 86.81 84 CYS A CA 1
ATOM 653 C C . CYS A 1 84 ? -24.508 -2.657 17.399 1.00 86.81 84 CYS A C 1
ATOM 655 O O . CYS A 1 84 ? -23.773 -2.271 16.489 1.00 86.81 84 CYS A O 1
ATOM 657 N N . HIS A 1 85 ? -25.449 -1.883 17.928 1.00 88.31 85 HIS A N 1
ATOM 658 C CA . HIS A 1 85 ? -25.527 -0.450 17.680 1.00 88.31 85 HIS A CA 1
ATOM 659 C C . HIS A 1 85 ? -24.340 0.224 18.359 1.00 88.31 85 HIS A C 1
ATOM 661 O O . HIS A 1 85 ? -24.071 0.021 19.548 1.00 88.31 85 HIS A O 1
ATOM 667 N N . PHE A 1 86 ? -23.599 0.994 17.575 1.00 90.94 86 PHE A N 1
ATOM 668 C CA . PHE A 1 86 ? -22.303 1.522 17.961 1.00 90.94 86 PHE A CA 1
ATOM 669 C C . PHE A 1 86 ? -22.242 3.023 17.693 1.00 90.94 86 PHE A C 1
ATOM 671 O O . PHE A 1 86 ? -22.573 3.478 16.600 1.00 90.94 86 PHE A O 1
ATOM 678 N N . GLU A 1 87 ? -21.824 3.789 18.699 1.00 91.38 87 GLU A N 1
ATOM 679 C CA . GLU A 1 87 ? -21.717 5.250 18.632 1.00 91.38 87 GLU A CA 1
ATOM 680 C C . GLU A 1 87 ? -20.370 5.710 19.187 1.00 91.38 87 GLU A C 1
ATOM 682 O O . GLU A 1 87 ? -19.865 5.135 20.158 1.00 91.38 87 GLU A O 1
ATOM 687 N N . ILE A 1 88 ? -19.819 6.774 18.600 1.00 93.06 88 ILE A N 1
ATOM 688 C CA . ILE A 1 88 ? -18.586 7.415 19.057 1.00 93.06 88 ILE A CA 1
ATOM 689 C C . ILE A 1 88 ? -18.821 8.902 19.300 1.00 93.06 88 ILE A C 1
ATOM 691 O O . ILE A 1 88 ? -19.440 9.578 18.482 1.00 93.06 88 ILE A O 1
ATOM 695 N N . TYR A 1 89 ? -18.269 9.413 20.399 1.00 92.25 89 TYR A N 1
ATOM 696 C CA . TYR A 1 89 ? -18.297 10.832 20.739 1.00 92.25 89 TYR A CA 1
ATOM 697 C C . TYR A 1 89 ? -16.885 11.379 20.934 1.00 92.25 89 TYR A C 1
ATOM 699 O O . TYR A 1 89 ? -16.082 10.742 21.615 1.00 92.25 89 TYR A O 1
ATOM 707 N N . ASP A 1 90 ? -16.591 12.563 20.395 1.00 90.25 90 ASP A N 1
ATOM 708 C CA . ASP A 1 90 ? -15.255 13.188 20.457 1.00 90.25 90 ASP A CA 1
ATOM 709 C C . ASP A 1 90 ? -14.945 13.914 21.784 1.00 90.25 90 ASP A C 1
ATOM 711 O O . ASP A 1 90 ? -13.921 14.585 21.913 1.00 90.25 90 ASP A O 1
ATOM 715 N N . CYS A 1 91 ? -15.832 13.787 22.776 1.00 90.75 91 CYS A N 1
ATOM 716 C CA . CYS A 1 91 ? -15.756 14.433 24.089 1.00 90.75 91 CYS A CA 1
ATOM 717 C C . CYS A 1 91 ? -15.833 15.972 24.075 1.00 90.75 91 CYS A C 1
ATOM 719 O O . CYS A 1 91 ? -15.720 16.583 25.140 1.00 90.75 91 CYS A O 1
ATOM 721 N N . SER A 1 92 ? -16.097 16.634 22.942 1.00 88.50 92 SER A N 1
ATOM 722 C CA . SER A 1 92 ? -16.260 18.100 22.889 1.00 88.50 92 SER A CA 1
ATOM 723 C C . SER A 1 92 ? -17.488 18.609 23.660 1.00 88.50 92 SER A C 1
ATOM 725 O O . SER A 1 92 ? -17.595 19.802 23.960 1.00 88.50 92 SER A O 1
ATOM 727 N N . ALA A 1 93 ? -18.422 17.719 24.017 1.00 86.31 93 ALA A N 1
ATOM 728 C CA . ALA A 1 93 ? -19.537 18.008 24.919 1.00 86.31 93 ALA A CA 1
ATOM 729 C C . ALA A 1 93 ? -19.320 17.503 26.362 1.00 86.31 93 ALA A C 1
ATOM 731 O O . ALA A 1 93 ? -20.251 17.579 27.160 1.00 86.31 93 ALA A O 1
ATOM 732 N N . GLY A 1 94 ? -18.121 17.013 26.696 1.00 90.50 94 GLY A N 1
ATOM 733 C CA . GLY A 1 94 ? -17.752 16.476 28.010 1.00 90.50 94 GLY A CA 1
ATOM 734 C C . GLY A 1 94 ? -17.482 14.967 28.011 1.00 90.50 94 GLY A C 1
ATOM 735 O O . GLY A 1 94 ? -17.864 14.242 27.094 1.00 90.50 94 GLY A O 1
ATOM 736 N N . GLU A 1 95 ? -16.836 14.480 29.071 1.00 93.12 95 GLU A N 1
ATOM 737 C CA . GLU A 1 95 ? -16.402 13.076 29.221 1.00 93.12 95 GLU A CA 1
ATOM 738 C C . GLU A 1 95 ? -17.441 12.185 29.943 1.00 93.12 95 GLU A C 1
ATOM 740 O O . GLU A 1 95 ? -17.205 10.998 30.171 1.00 93.12 95 GLU A O 1
ATOM 745 N N . ASP A 1 96 ? -18.602 12.744 30.297 1.00 90.31 96 ASP A N 1
ATOM 746 C CA . ASP A 1 96 ? -19.668 12.035 31.010 1.00 90.31 96 ASP A CA 1
ATOM 747 C C . ASP A 1 96 ? -20.388 11.012 30.123 1.00 90.31 96 ASP A C 1
ATOM 749 O O . ASP A 1 96 ? -20.409 11.126 28.894 1.00 90.31 96 ASP A O 1
ATOM 753 N N . ASN A 1 97 ? -21.040 10.020 30.744 1.00 84.25 97 ASN A N 1
ATOM 754 C CA . ASN A 1 97 ? -21.794 9.001 30.016 1.00 84.25 97 ASN A CA 1
ATOM 755 C C . ASN A 1 97 ? -22.834 9.643 29.074 1.00 84.25 97 ASN A C 1
ATOM 757 O O . ASN A 1 97 ? -23.659 10.437 29.531 1.00 84.25 97 ASN A O 1
ATOM 761 N N . PRO A 1 98 ? -22.871 9.268 27.783 1.00 79.44 98 PRO A N 1
ATOM 762 C CA . PRO A 1 98 ? -23.885 9.730 26.845 1.00 79.44 98 PRO A CA 1
ATOM 763 C C . PRO A 1 98 ? -25.266 9.164 27.204 1.00 79.44 98 PRO A C 1
ATOM 765 O O . PRO A 1 98 ? -25.673 8.080 26.768 1.00 79.44 98 PRO A O 1
ATOM 768 N N . ILE A 1 99 ? -25.994 9.919 28.025 1.00 72.12 99 ILE A N 1
ATOM 769 C CA . ILE A 1 99 ? -27.419 9.725 28.289 1.00 72.12 99 ILE A CA 1
ATOM 770 C C . ILE A 1 99 ? -28.193 10.336 27.116 1.00 72.12 99 ILE A C 1
ATOM 772 O O . ILE A 1 99 ? -27.785 11.356 26.559 1.00 72.12 99 ILE A O 1
ATOM 776 N N . TYR A 1 100 ? -29.307 9.710 26.731 1.00 63.25 100 TYR A N 1
ATOM 777 C CA . TYR A 1 100 ? -30.272 10.329 25.825 1.00 63.25 100 TYR A CA 1
ATOM 778 C C . TYR A 1 100 ? -30.692 11.680 26.408 1.00 63.25 100 TYR A C 1
ATOM 780 O O . TYR A 1 100 ? -31.405 11.734 27.411 1.00 63.25 100 TYR A O 1
ATOM 788 N N . MET A 1 101 ? -30.213 12.774 25.816 1.00 54.66 101 MET A N 1
ATOM 789 C CA . MET A 1 101 ? -30.629 14.105 26.233 1.00 54.66 101 MET A CA 1
ATOM 790 C C . MET A 1 101 ? -32.054 14.308 25.734 1.00 54.66 101 MET A C 1
ATOM 792 O O . MET A 1 101 ? -32.303 14.387 24.531 1.00 54.66 101 MET A O 1
ATOM 796 N N . GLY A 1 102 ? -32.998 14.319 26.672 1.00 50.00 102 GLY A N 1
ATOM 797 C CA . GLY A 1 102 ? -34.404 14.537 26.372 1.00 50.00 102 GLY A CA 1
ATOM 798 C C . GLY A 1 102 ? -34.640 15.855 25.627 1.00 50.00 102 GLY A C 1
ATOM 799 O O . GLY A 1 102 ? -33.984 16.861 25.886 1.00 50.00 102 GLY A O 1
ATOM 800 N N . ASN A 1 103 ? -35.634 15.821 24.737 1.00 52.88 103 ASN A N 1
ATOM 801 C CA . ASN A 1 103 ? -36.335 16.954 24.119 1.00 52.88 103 ASN A CA 1
ATOM 802 C C . ASN A 1 103 ? -35.641 17.774 23.013 1.00 52.88 103 ASN A C 1
ATOM 804 O O . ASN A 1 103 ? -36.081 18.894 22.768 1.00 52.88 103 ASN A O 1
ATOM 808 N N . ASN A 1 104 ? -34.670 17.232 22.261 1.00 55.78 104 ASN A N 1
ATOM 809 C CA . ASN A 1 104 ? -34.196 17.893 21.027 1.00 55.78 104 ASN A CA 1
ATOM 810 C C . ASN A 1 104 ? -34.404 17.035 19.754 1.00 55.78 104 ASN A C 1
ATOM 812 O O . ASN A 1 104 ? -33.551 16.210 19.408 1.00 55.78 104 ASN A O 1
ATOM 816 N N . PRO A 1 105 ? -35.556 17.161 19.064 1.00 60.44 105 PRO A N 1
ATOM 817 C CA . PRO A 1 105 ? -35.810 16.469 17.799 1.00 60.44 105 PRO A CA 1
ATOM 818 C C . PRO A 1 105 ? -34.859 16.946 16.678 1.00 60.44 105 PRO A C 1
ATOM 820 O O . PRO A 1 105 ? -34.321 18.048 16.763 1.00 60.44 105 PRO A O 1
ATOM 823 N N . PRO A 1 106 ? -34.651 16.152 15.605 1.00 56.44 106 PRO A N 1
ATOM 824 C CA . PRO A 1 106 ? -35.315 14.876 15.312 1.00 56.44 106 PRO A CA 1
ATOM 825 C C . PRO A 1 106 ? -34.654 13.631 15.927 1.00 56.44 106 PRO A C 1
ATOM 827 O O . PRO A 1 106 ? -35.297 12.586 15.955 1.00 56.44 106 PRO A O 1
ATOM 830 N N . TYR A 1 107 ? -33.418 13.711 16.440 1.00 60.38 107 TYR A N 1
ATOM 831 C CA . TYR A 1 107 ? -32.672 12.506 16.849 1.00 60.38 107 TYR A CA 1
ATOM 832 C C . TYR A 1 107 ? -32.203 12.460 18.310 1.00 60.38 107 TYR A C 1
ATOM 834 O O . TYR A 1 107 ? -31.656 11.434 18.703 1.00 60.38 107 TYR A O 1
ATOM 842 N N . MET A 1 108 ? -32.437 13.497 19.129 1.00 71.69 108 MET A N 1
ATOM 843 C CA . MET A 1 108 ? -32.122 13.507 20.575 1.00 71.69 108 MET A CA 1
ATOM 844 C C . MET A 1 108 ? -30.708 12.985 20.911 1.00 71.69 108 MET A C 1
ATOM 846 O O . MET A 1 108 ? -30.519 12.209 21.849 1.00 71.69 108 MET A O 1
ATOM 850 N N . ARG A 1 109 ? -29.705 13.373 20.111 1.00 73.81 109 ARG A N 1
ATOM 851 C CA . ARG A 1 109 ? -28.308 12.937 20.274 1.00 73.81 109 ARG A CA 1
ATOM 852 C C . ARG A 1 109 ? -27.458 14.068 20.831 1.00 73.81 109 ARG A C 1
ATOM 854 O O . ARG A 1 109 ? -27.778 15.243 20.649 1.00 73.81 109 ARG A O 1
ATOM 861 N N . ARG A 1 110 ? -26.357 13.717 21.497 1.00 83.25 110 ARG A N 1
ATOM 862 C CA . ARG A 1 110 ? -25.345 14.710 21.865 1.00 83.25 110 ARG A CA 1
ATOM 863 C C . ARG A 1 110 ? -24.722 15.312 20.604 1.00 83.25 110 ARG A C 1
ATOM 865 O O . ARG A 1 110 ? -24.605 14.642 19.581 1.00 83.25 110 ARG A O 1
ATOM 872 N N . LYS A 1 111 ? -24.317 16.578 20.712 1.00 84.44 111 LYS A N 1
ATOM 873 C CA . LYS A 1 111 ? -23.715 17.356 19.619 1.00 84.44 111 LYS A CA 1
ATOM 874 C C . LYS A 1 111 ? -22.347 16.836 19.163 1.00 84.44 111 LYS A C 1
ATOM 876 O O . LYS A 1 111 ? -21.905 17.208 18.089 1.00 84.44 111 LYS A O 1
ATOM 881 N N . ASP A 1 112 ? -21.692 16.028 19.991 1.00 87.94 112 ASP A N 1
ATOM 882 C CA . ASP A 1 112 ? -20.332 15.526 19.799 1.00 87.94 112 ASP A CA 1
ATOM 883 C C . ASP A 1 112 ? -20.282 14.101 19.236 1.00 87.94 112 ASP A C 1
ATOM 885 O O . ASP A 1 112 ? -19.232 13.469 19.252 1.00 87.94 112 ASP A O 1
ATOM 889 N N . LEU A 1 113 ? -21.417 13.580 18.755 1.00 89.12 113 LEU A N 1
ATOM 890 C CA . LEU A 1 113 ? -21.470 12.337 17.990 1.00 89.12 113 LEU A CA 1
ATOM 891 C C . LEU A 1 113 ? -20.756 12.528 16.649 1.00 89.12 113 LEU A C 1
ATOM 893 O O . LEU A 1 113 ? -21.118 13.422 15.883 1.00 89.12 113 LEU A O 1
ATOM 897 N N . ILE A 1 114 ? -19.807 11.649 16.344 1.00 88.19 114 ILE A N 1
ATOM 898 C CA . ILE A 1 114 ? -19.025 11.681 15.103 1.00 88.19 114 ILE A CA 1
ATOM 899 C C . ILE A 1 114 ? -19.198 10.391 14.296 1.00 88.19 114 ILE A C 1
ATOM 901 O O . ILE A 1 114 ? -19.716 9.391 14.798 1.00 88.19 114 ILE A O 1
ATOM 905 N N . ASP A 1 115 ? -18.758 10.417 13.036 1.00 87.12 115 ASP A N 1
ATOM 906 C CA . ASP A 1 115 ? -18.646 9.212 12.212 1.00 87.12 115 ASP A CA 1
ATOM 907 C C . ASP A 1 115 ? -17.622 8.247 12.841 1.00 87.12 115 ASP A C 1
ATOM 909 O O . ASP A 1 115 ? -16.461 8.630 13.027 1.00 87.12 115 ASP A O 1
ATOM 913 N N . PRO A 1 116 ? -18.021 7.013 13.200 1.00 85.44 116 PRO A N 1
ATOM 914 C CA . PRO A 1 116 ? -17.129 6.081 13.864 1.00 85.44 116 PRO A CA 1
ATOM 915 C C . PRO A 1 116 ? -16.105 5.422 12.930 1.00 85.44 116 PRO A C 1
ATOM 917 O O . PRO A 1 116 ? -15.214 4.745 13.442 1.00 85.44 116 PRO A O 1
ATOM 920 N N . LEU A 1 117 ? -16.223 5.560 11.601 1.00 82.81 117 LEU A N 1
ATOM 921 C CA . LEU A 1 117 ? -15.481 4.740 10.638 1.00 82.81 117 LEU A CA 1
ATOM 922 C C . LEU A 1 117 ? -13.964 4.808 10.838 1.00 82.81 117 LEU A C 1
ATOM 924 O O . LEU A 1 117 ? -13.328 3.769 10.982 1.00 82.81 117 LEU A O 1
ATOM 928 N N . SER A 1 118 ? -13.388 6.006 10.933 1.00 77.94 118 SER A N 1
ATOM 929 C CA . SER A 1 118 ? -11.934 6.172 11.070 1.00 77.94 118 SER A CA 1
ATOM 930 C C . SER A 1 118 ? -11.383 5.549 12.358 1.00 77.94 118 SER A C 1
ATOM 932 O O . SER A 1 118 ? -10.352 4.878 12.337 1.00 77.94 118 SER A O 1
ATOM 934 N N . ILE A 1 119 ? -12.092 5.710 13.479 1.00 82.62 119 ILE A N 1
ATOM 935 C CA . ILE A 1 119 ? -11.694 5.137 14.773 1.00 82.62 119 ILE A CA 1
ATOM 936 C C . ILE A 1 119 ? -11.914 3.622 14.796 1.00 82.62 119 ILE A C 1
ATOM 938 O O . ILE A 1 119 ? -11.127 2.897 15.404 1.00 82.62 119 ILE A O 1
ATOM 942 N N . LEU A 1 120 ? -12.956 3.122 14.130 1.00 83.06 120 LEU A N 1
ATOM 943 C CA . LEU A 1 120 ? -13.180 1.687 13.981 1.00 83.06 120 LEU A CA 1
ATOM 944 C C . LEU A 1 120 ? -12.128 1.037 13.092 1.00 83.06 120 LEU A C 1
ATOM 946 O O . LEU A 1 120 ? -11.661 -0.037 13.444 1.00 83.06 120 LEU A O 1
ATOM 950 N N . GLU A 1 121 ? -11.731 1.664 11.988 1.00 76.38 121 GLU A N 1
ATOM 951 C CA . GLU A 1 121 ? -10.653 1.170 11.129 1.00 76.38 121 GLU A CA 1
ATOM 952 C C . GLU A 1 121 ? -9.328 1.111 11.893 1.00 76.38 121 GLU A C 1
ATOM 954 O O . GLU A 1 121 ? -8.660 0.076 11.888 1.00 76.38 121 GLU A O 1
ATOM 959 N N . GLU A 1 122 ? -8.972 2.180 12.609 1.00 74.62 122 GLU A N 1
ATOM 960 C CA . GLU A 1 122 ? -7.783 2.219 13.467 1.00 74.62 122 GLU A CA 1
ATOM 961 C C . GLU A 1 122 ? -7.858 1.153 14.574 1.00 74.62 122 GLU A C 1
ATOM 963 O O . GLU A 1 122 ? -6.940 0.350 14.752 1.00 74.62 122 GLU A O 1
ATOM 968 N N . GLY A 1 123 ? -8.978 1.090 15.297 1.00 74.94 123 GLY A N 1
ATOM 969 C CA . GLY A 1 123 ? -9.202 0.131 16.376 1.00 74.94 123 GLY A CA 1
ATOM 970 C C . GLY A 1 123 ? -9.222 -1.319 15.894 1.00 74.94 123 GLY A C 1
ATOM 971 O O . GLY A 1 123 ? -8.690 -2.195 16.577 1.00 74.94 123 GLY A O 1
ATOM 972 N N . TYR A 1 124 ? -9.788 -1.579 14.715 1.00 72.69 124 TYR A N 1
ATOM 973 C CA . TYR A 1 124 ? -9.801 -2.889 14.072 1.00 72.69 124 TYR A CA 1
ATOM 974 C C . TYR A 1 124 ? -8.382 -3.324 13.711 1.00 72.69 124 TYR A C 1
ATOM 976 O O . TYR A 1 124 ? -7.980 -4.414 14.116 1.00 72.69 124 TYR A O 1
ATOM 984 N N . ARG A 1 125 ? -7.595 -2.450 13.064 1.00 65.88 125 ARG A N 1
ATOM 985 C CA . ARG A 1 125 ? -6.173 -2.700 12.762 1.00 65.88 125 ARG A CA 1
ATOM 986 C C . ARG A 1 125 ? -5.378 -3.017 14.029 1.00 65.88 125 ARG A C 1
ATOM 988 O O . ARG A 1 125 ? -4.692 -4.033 14.088 1.00 65.88 125 ARG A O 1
ATOM 995 N N . ASN A 1 126 ? -5.544 -2.212 15.078 1.00 66.31 126 ASN A N 1
ATOM 996 C CA . ASN A 1 126 ? -4.827 -2.397 16.342 1.00 66.31 126 ASN A CA 1
ATOM 997 C C . ASN A 1 126 ? -5.280 -3.659 17.116 1.00 66.31 126 ASN A C 1
ATOM 999 O O . ASN A 1 126 ? -4.507 -4.265 17.863 1.00 66.31 126 ASN A O 1
ATOM 1003 N N . THR A 1 127 ? -6.539 -4.086 16.950 1.00 63.34 127 THR A N 1
ATOM 1004 C CA . THR A 1 127 ? -7.133 -5.207 17.701 1.00 63.34 127 THR A CA 1
ATOM 1005 C C . THR A 1 127 ? -6.957 -6.556 17.009 1.00 63.34 127 THR A C 1
ATOM 1007 O O . THR A 1 127 ? -6.596 -7.535 17.663 1.00 63.34 127 THR A O 1
ATOM 1010 N N . PHE A 1 128 ? -7.201 -6.627 15.707 1.00 62.28 128 PHE A N 1
ATOM 1011 C CA . PHE A 1 128 ? -7.426 -7.879 14.983 1.00 62.28 128 PHE A CA 1
ATOM 1012 C C . PHE A 1 128 ? -6.376 -8.214 13.935 1.00 62.28 128 PHE A C 1
ATOM 1014 O O . PHE A 1 128 ? -6.649 -9.111 13.150 1.00 62.28 128 PHE A O 1
ATOM 1021 N N . GLY A 1 129 ? -5.237 -7.513 13.896 1.00 47.41 129 GLY A N 1
ATOM 1022 C CA . GLY A 1 129 ? -4.186 -7.752 12.901 1.00 47.41 129 GLY A CA 1
ATOM 1023 C C . GLY A 1 129 ? -4.107 -9.216 12.445 1.00 47.41 129 GLY A C 1
ATOM 1024 O O . GLY A 1 129 ? -3.888 -10.091 13.281 1.00 47.41 129 GLY A O 1
ATOM 1025 N N . GLU A 1 130 ? -4.330 -9.402 11.135 1.00 44.03 130 GLU A N 1
ATOM 1026 C CA . GLU A 1 130 ? -4.417 -10.643 10.339 1.00 44.03 130 GLU A CA 1
ATOM 1027 C C . GLU A 1 130 ? -5.827 -11.200 10.023 1.00 44.03 130 GLU A C 1
ATOM 1029 O O . GLU A 1 130 ? -6.258 -12.250 10.496 1.00 44.03 130 GLU A O 1
ATOM 1034 N N . ILE A 1 131 ? -6.501 -10.561 9.061 1.00 40.59 131 ILE A N 1
ATOM 1035 C CA . ILE A 1 131 ? -6.971 -11.299 7.873 1.00 40.59 131 ILE A CA 1
ATOM 1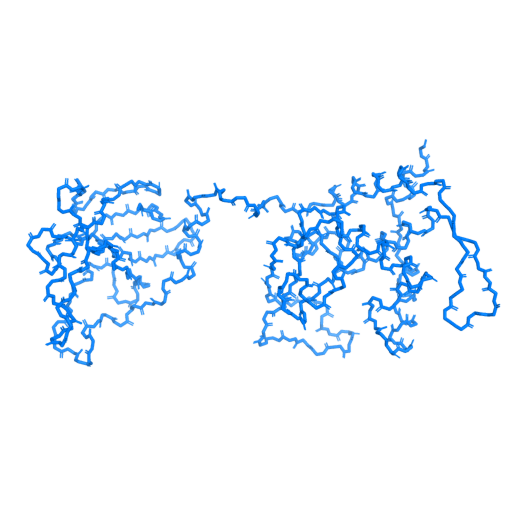036 C C . ILE A 1 131 ? -5.908 -10.997 6.805 1.00 40.59 131 ILE A C 1
ATOM 1038 O O . ILE A 1 131 ? -5.456 -9.856 6.755 1.00 40.59 131 ILE A O 1
ATOM 1042 N N . GLY A 1 132 ? -5.429 -12.002 6.062 1.00 45.22 132 GLY A N 1
ATOM 1043 C CA . GLY A 1 132 ? -4.287 -11.872 5.140 1.00 45.22 132 GLY A CA 1
ATOM 1044 C C . GLY A 1 132 ? -4.340 -10.624 4.244 1.00 45.22 132 GLY A C 1
ATOM 1045 O O . GLY A 1 132 ? -5.426 -10.182 3.889 1.00 45.22 132 GLY A O 1
ATOM 1046 N N . ASP A 1 133 ? -3.160 -10.108 3.890 1.00 39.50 133 ASP A N 1
ATOM 1047 C CA . ASP A 1 133 ? -2.891 -8.842 3.183 1.00 39.50 133 ASP A CA 1
ATOM 1048 C C . ASP A 1 133 ? -2.902 -7.571 4.047 1.00 39.50 133 ASP A C 1
ATOM 1050 O O . ASP A 1 133 ? -3.930 -7.069 4.493 1.00 39.50 133 ASP A O 1
ATOM 1054 N N . GLY A 1 134 ? -1.705 -7.006 4.236 1.00 39.16 134 GLY A N 1
ATOM 1055 C CA . GLY A 1 134 ? -1.498 -5.733 4.929 1.00 39.16 134 GLY A CA 1
ATOM 1056 C C . GLY A 1 134 ? -0.429 -5.782 6.014 1.00 39.16 134 GLY A C 1
ATOM 1057 O O . GLY A 1 134 ? -0.640 -5.280 7.113 1.00 39.16 134 GLY A O 1
ATOM 1058 N N . ASN A 1 135 ? 0.722 -6.380 5.704 1.00 40.78 135 ASN A N 1
ATOM 1059 C CA . ASN A 1 135 ? 1.968 -6.098 6.402 1.00 40.78 135 ASN A CA 1
ATOM 1060 C C . ASN A 1 135 ? 2.107 -4.574 6.592 1.00 40.78 135 ASN A C 1
ATOM 1062 O O . ASN A 1 135 ? 2.270 -3.844 5.619 1.00 40.78 135 ASN A O 1
ATOM 1066 N N . ASP A 1 136 ? 2.164 -4.116 7.841 1.00 46.75 136 ASP A N 1
ATOM 1067 C CA . ASP A 1 136 ? 2.904 -2.896 8.191 1.00 46.75 136 ASP A CA 1
ATOM 1068 C C . ASP A 1 136 ? 4.419 -3.205 8.248 1.00 46.75 136 ASP A C 1
ATOM 1070 O O . ASP A 1 136 ? 5.201 -2.525 8.914 1.00 46.75 136 ASP A O 1
ATOM 1074 N N . HIS A 1 137 ? 4.870 -4.235 7.511 1.00 62.59 137 HIS A N 1
ATOM 1075 C CA . HIS A 1 137 ? 6.225 -4.244 6.976 1.00 62.59 137 HIS A CA 1
ATOM 1076 C C . HIS A 1 137 ? 6.295 -3.132 5.941 1.00 62.59 137 HIS A C 1
ATOM 1078 O O . HIS A 1 137 ? 6.007 -3.317 4.759 1.00 62.59 137 HIS A O 1
ATOM 1084 N N . LEU A 1 138 ? 6.634 -1.940 6.424 1.00 82.56 138 LEU A N 1
ATOM 1085 C CA . LEU A 1 138 ? 7.008 -0.858 5.542 1.00 82.56 138 LEU A CA 1
ATOM 1086 C C . LEU A 1 138 ? 8.206 -1.326 4.736 1.00 82.56 138 LEU A C 1
ATOM 1088 O O . LEU A 1 138 ? 9.274 -1.573 5.301 1.00 82.56 138 LEU A O 1
ATOM 1092 N N . PHE A 1 139 ? 8.040 -1.388 3.420 1.00 86.31 139 PHE A N 1
ATOM 1093 C CA . PHE A 1 139 ? 9.145 -1.713 2.547 1.00 86.31 139 PHE A CA 1
ATOM 1094 C C . PHE A 1 139 ? 10.280 -0.727 2.792 1.00 86.31 139 PHE A C 1
ATOM 1096 O O . PHE A 1 139 ? 10.144 0.499 2.727 1.00 86.31 139 PHE A O 1
ATOM 1103 N N . THR A 1 140 ? 11.423 -1.290 3.119 1.00 91.94 140 THR A N 1
ATOM 1104 C CA . THR A 1 140 ? 12.656 -0.583 3.378 1.00 91.94 140 THR A CA 1
ATOM 1105 C C . THR A 1 140 ? 13.466 -0.484 2.095 1.00 91.94 140 THR A C 1
ATOM 1107 O O . THR A 1 140 ? 13.188 -1.116 1.072 1.00 91.94 140 THR A O 1
ATOM 1110 N N . ILE A 1 141 ? 14.535 0.301 2.150 1.00 92.38 141 ILE A N 1
ATOM 1111 C CA . ILE A 1 141 ? 15.537 0.332 1.085 1.00 92.38 141 ILE A CA 1
ATOM 1112 C C . ILE A 1 141 ? 16.123 -1.074 0.844 1.00 92.38 141 ILE A C 1
ATOM 1114 O O . ILE A 1 141 ? 16.456 -1.408 -0.293 1.00 92.38 141 ILE A O 1
ATOM 1118 N N . ASN A 1 142 ? 16.234 -1.896 1.896 1.00 93.00 142 ASN A N 1
ATOM 1119 C CA . ASN A 1 142 ? 16.787 -3.241 1.790 1.00 93.00 142 ASN A CA 1
ATOM 1120 C C . ASN A 1 142 ? 15.872 -4.166 0.982 1.00 93.00 142 ASN A C 1
ATOM 1122 O O . ASN A 1 142 ? 16.374 -4.897 0.140 1.00 93.00 142 ASN A O 1
ATOM 1126 N N . ASP A 1 143 ? 14.550 -4.062 1.144 1.00 94.56 143 ASP A N 1
ATOM 1127 C CA . ASP A 1 143 ? 13.592 -4.838 0.343 1.00 94.56 143 ASP A CA 1
ATOM 1128 C C . ASP A 1 143 ? 13.754 -4.555 -1.161 1.00 94.56 143 ASP A C 1
ATOM 1130 O O . ASP A 1 143 ? 13.737 -5.469 -1.981 1.00 94.56 143 ASP A O 1
ATOM 1134 N N . GLY A 1 144 ? 14.016 -3.296 -1.534 1.00 96.44 144 GLY A N 1
ATOM 1135 C CA . GLY A 1 144 ? 14.315 -2.920 -2.918 1.00 96.44 144 GLY A CA 1
ATOM 1136 C C . GLY A 1 144 ? 15.659 -3.449 -3.418 1.00 96.44 144 GLY A C 1
ATOM 1137 O O . GLY A 1 144 ? 15.784 -3.814 -4.587 1.00 96.44 144 GLY A O 1
ATOM 1138 N N . LYS A 1 145 ? 16.666 -3.522 -2.544 1.00 97.25 145 LYS A N 1
ATOM 1139 C CA . LYS A 1 145 ? 17.973 -4.097 -2.878 1.00 97.25 145 LYS A CA 1
ATOM 1140 C C . LYS A 1 145 ? 17.890 -5.612 -3.083 1.00 97.25 145 LYS A C 1
ATOM 1142 O O . LYS A 1 145 ? 18.438 -6.108 -4.065 1.00 97.25 145 LYS A O 1
ATOM 1147 N N . GLU A 1 146 ? 17.201 -6.326 -2.196 1.00 96.19 146 GLU A N 1
ATOM 1148 C CA . GLU A 1 146 ? 17.002 -7.776 -2.310 1.00 96.19 146 GLU A CA 1
ATOM 1149 C C . GLU A 1 146 ? 16.166 -8.127 -3.544 1.00 96.19 146 GLU A C 1
ATOM 1151 O O . GLU A 1 146 ? 16.583 -8.970 -4.335 1.00 96.19 146 GLU A O 1
ATOM 1156 N N . ALA A 1 147 ? 15.079 -7.391 -3.806 1.00 97.69 147 ALA A N 1
ATOM 1157 C CA . ALA A 1 147 ? 14.283 -7.566 -5.020 1.00 97.69 147 ALA A CA 1
ATOM 1158 C C . ALA A 1 147 ? 15.128 -7.420 -6.301 1.00 97.69 147 ALA A C 1
ATOM 1160 O O . ALA A 1 147 ? 15.041 -8.252 -7.204 1.00 97.69 147 ALA A O 1
ATOM 1161 N N . LEU A 1 148 ? 15.995 -6.402 -6.381 1.00 98.25 148 LEU A N 1
ATOM 1162 C CA . LEU A 1 148 ? 16.904 -6.242 -7.522 1.00 98.25 148 LEU A CA 1
ATOM 1163 C C . LEU A 1 148 ? 17.953 -7.351 -7.607 1.00 98.25 148 LEU A C 1
ATOM 1165 O O . LEU A 1 148 ? 18.332 -7.722 -8.714 1.00 98.25 148 LEU A O 1
ATOM 1169 N N . ARG A 1 149 ? 18.428 -7.889 -6.479 1.00 97.75 149 ARG A N 1
ATOM 1170 C CA . ARG A 1 149 ? 19.371 -9.015 -6.464 1.00 97.75 149 ARG A CA 1
ATOM 1171 C C . ARG A 1 149 ? 18.730 -10.284 -7.016 1.00 97.75 149 ARG A C 1
ATOM 1173 O O . ARG A 1 149 ? 19.344 -10.961 -7.842 1.00 97.75 149 ARG A O 1
ATOM 1180 N N . GLU A 1 150 ? 17.510 -10.592 -6.595 1.00 97.50 150 GLU A N 1
ATOM 1181 C CA . GLU A 1 150 ? 16.748 -11.731 -7.110 1.00 97.50 150 GLU A CA 1
ATOM 1182 C C . GLU A 1 150 ? 16.484 -11.590 -8.610 1.00 97.50 150 GLU A C 1
ATOM 1184 O O . GLU A 1 150 ? 16.828 -12.480 -9.389 1.00 97.50 150 GLU A O 1
ATOM 1189 N N . LEU A 1 151 ? 15.983 -10.427 -9.035 1.00 98.19 151 LEU A N 1
ATOM 1190 C CA . LEU A 1 151 ? 15.756 -10.138 -10.450 1.00 98.19 151 LEU A CA 1
ATOM 1191 C C . LEU A 1 151 ? 17.063 -10.176 -11.250 1.00 98.19 151 LEU A C 1
ATOM 1193 O O . LEU A 1 151 ? 17.078 -10.657 -12.379 1.00 98.19 151 LEU A O 1
ATOM 1197 N N . TYR A 1 152 ? 18.186 -9.720 -10.693 1.00 97.56 152 TYR A N 1
ATOM 1198 C CA . TYR A 1 152 ? 19.477 -9.803 -11.378 1.00 97.56 152 TYR A CA 1
ATOM 1199 C C . TYR A 1 152 ? 19.881 -11.248 -11.628 1.00 97.56 152 TYR A C 1
ATOM 1201 O O . TYR A 1 152 ? 20.290 -11.584 -12.736 1.00 97.56 152 TYR A O 1
ATOM 1209 N N . ASN A 1 153 ? 19.712 -12.126 -10.642 1.00 96.56 153 ASN A N 1
ATOM 1210 C CA . ASN A 1 153 ? 19.998 -13.544 -10.824 1.00 96.56 153 ASN A CA 1
ATOM 1211 C C . ASN A 1 153 ? 19.133 -14.192 -11.908 1.00 96.56 153 ASN A C 1
ATOM 1213 O O . ASN A 1 153 ? 19.639 -15.046 -12.636 1.00 96.56 153 ASN A O 1
ATOM 1217 N N . GLU A 1 154 ? 17.882 -13.759 -12.040 1.00 97.50 154 GLU A N 1
ATOM 1218 C CA . GLU A 1 154 ? 16.965 -14.229 -13.075 1.00 97.50 154 GLU A CA 1
ATOM 1219 C C . GLU A 1 154 ? 17.335 -13.707 -14.471 1.00 97.50 154 GLU A C 1
ATOM 1221 O O . GLU A 1 154 ? 17.420 -14.476 -15.427 1.00 97.50 154 GLU A O 1
ATOM 1226 N N . TYR A 1 155 ? 17.604 -12.406 -14.598 1.00 97.19 155 TYR A N 1
ATOM 1227 C CA . TYR A 1 155 ? 17.747 -11.759 -15.901 1.00 97.19 155 TYR A CA 1
ATOM 1228 C C . TYR A 1 155 ? 19.192 -11.620 -16.390 1.00 97.19 155 TYR A C 1
ATOM 1230 O O . TYR A 1 155 ? 19.373 -11.316 -17.564 1.00 97.19 155 TYR A O 1
ATOM 1238 N N . LYS A 1 156 ? 20.234 -11.860 -15.576 1.00 94.88 156 LYS A N 1
ATOM 1239 C CA . LYS A 1 156 ? 21.651 -11.582 -15.929 1.00 94.88 156 LYS A CA 1
ATOM 1240 C C . LYS A 1 156 ? 22.136 -12.160 -17.264 1.00 94.88 156 LYS A C 1
ATOM 1242 O O . LYS A 1 156 ? 22.996 -11.556 -17.893 1.00 94.88 156 LYS A O 1
ATOM 1247 N N . ASN A 1 157 ? 21.576 -13.287 -17.703 1.00 96.44 157 ASN A N 1
ATOM 1248 C CA . ASN A 1 157 ? 21.938 -13.950 -18.964 1.00 96.44 157 ASN A CA 1
ATOM 1249 C C . ASN A 1 157 ? 20.958 -13.652 -20.112 1.00 96.44 157 ASN A C 1
ATOM 1251 O O . ASN A 1 157 ? 21.107 -14.184 -21.210 1.00 96.44 157 ASN A O 1
ATOM 1255 N N . SER A 1 158 ? 19.932 -12.841 -19.860 1.00 97.06 158 SER A N 1
ATOM 1256 C CA . SER A 1 158 ? 18.938 -12.463 -20.859 1.00 97.06 158 SER A CA 1
ATOM 1257 C C . SER A 1 158 ? 19.463 -11.338 -21.742 1.00 97.06 158 SER A C 1
ATOM 1259 O O . SER A 1 158 ? 20.167 -10.433 -21.282 1.00 97.06 158 SER A O 1
ATOM 1261 N N . THR A 1 159 ? 19.088 -11.392 -23.016 1.00 96.50 159 THR A N 1
ATOM 1262 C CA . THR A 1 159 ? 19.348 -10.333 -23.989 1.00 96.50 159 THR A CA 1
ATOM 1263 C C . THR A 1 159 ? 18.099 -10.079 -24.815 1.00 96.50 159 THR A C 1
ATOM 1265 O O . THR A 1 159 ? 17.320 -10.994 -25.085 1.00 96.50 159 THR A O 1
ATOM 1268 N N . TRP A 1 160 ? 17.914 -8.829 -25.217 1.00 94.94 160 TRP A N 1
ATOM 1269 C CA . TRP A 1 160 ? 16.837 -8.415 -26.104 1.00 94.94 160 TRP A CA 1
ATOM 1270 C C . TRP A 1 160 ? 17.388 -7.494 -27.182 1.00 94.94 160 TRP A C 1
ATOM 1272 O O . TRP A 1 160 ? 18.324 -6.739 -26.932 1.00 94.94 160 TRP A O 1
ATOM 1282 N N . ASN A 1 161 ? 16.768 -7.516 -28.357 1.00 92.81 161 ASN A N 1
ATOM 1283 C CA . ASN A 1 161 ? 16.996 -6.512 -29.388 1.00 92.81 161 ASN A CA 1
ATOM 1284 C C . ASN A 1 161 ? 15.815 -5.547 -29.351 1.00 92.81 161 ASN A C 1
ATOM 1286 O O . ASN A 1 161 ? 14.680 -5.930 -29.639 1.00 92.81 161 ASN A O 1
ATOM 1290 N N . TRP A 1 162 ? 16.061 -4.315 -28.914 1.00 90.62 162 TRP A N 1
ATOM 1291 C CA . TRP A 1 162 ? 15.018 -3.306 -28.767 1.00 90.62 162 TRP A CA 1
ATOM 1292 C C . TRP A 1 162 ? 15.141 -2.234 -29.834 1.00 90.62 162 TRP A C 1
ATOM 1294 O O . TRP A 1 162 ? 16.218 -1.689 -30.079 1.00 90.62 162 TRP A O 1
ATOM 1304 N N . LYS A 1 163 ? 13.995 -1.883 -30.416 1.00 83.38 163 LYS A N 1
ATOM 1305 C CA . LYS A 1 163 ? 13.848 -0.737 -31.304 1.00 83.38 163 LYS A CA 1
ATOM 1306 C C . LYS A 1 163 ? 13.129 0.382 -30.556 1.00 83.38 163 LYS A C 1
ATOM 1308 O O . LYS A 1 163 ? 11.906 0.375 -30.414 1.00 83.38 163 LYS A O 1
ATOM 1313 N N . TRP A 1 164 ? 13.913 1.325 -30.051 1.00 74.12 164 TRP A N 1
ATOM 1314 C CA . TRP A 1 164 ? 13.415 2.503 -29.344 1.00 74.12 164 TRP A CA 1
ATOM 1315 C C . TRP A 1 164 ? 12.544 3.364 -30.264 1.00 74.12 164 TRP A C 1
ATOM 1317 O O . TRP A 1 164 ? 12.793 3.444 -31.469 1.00 74.12 164 TRP A O 1
ATOM 1327 N N . ASN A 1 165 ? 11.535 4.035 -29.707 1.00 68.38 165 ASN A N 1
ATOM 1328 C CA . ASN A 1 165 ? 10.692 4.954 -30.466 1.00 68.38 165 ASN A CA 1
ATOM 1329 C C . ASN A 1 165 ? 11.556 6.055 -31.098 1.00 68.38 165 ASN A C 1
ATOM 1331 O O . ASN A 1 165 ? 12.236 6.801 -30.396 1.00 68.38 165 ASN A O 1
ATOM 1335 N N . GLY A 1 166 ? 11.519 6.143 -32.429 1.00 66.50 166 GLY A N 1
ATOM 1336 C CA . GLY A 1 166 ? 12.328 7.089 -33.202 1.00 66.50 166 GLY A CA 1
ATOM 1337 C C . GLY A 1 166 ? 13.737 6.605 -33.566 1.00 66.50 166 GLY A C 1
ATOM 1338 O O . GLY A 1 166 ? 14.487 7.382 -34.146 1.00 66.50 166 GLY A O 1
ATOM 1339 N N . SER A 1 167 ? 14.105 5.354 -33.256 1.00 72.25 167 SER A N 1
ATOM 1340 C CA . SER A 1 167 ? 15.359 4.739 -33.712 1.00 72.25 167 SER A CA 1
ATOM 1341 C C . SER A 1 167 ? 15.144 3.902 -34.973 1.00 72.25 167 SER A C 1
ATOM 1343 O O . SER A 1 167 ? 14.234 3.069 -35.023 1.00 72.25 167 SER A O 1
ATOM 1345 N N . ASP A 1 168 ? 16.022 4.062 -35.964 1.00 78.75 168 ASP A N 1
ATOM 1346 C CA . ASP A 1 168 ? 16.071 3.201 -37.154 1.00 78.75 168 ASP A CA 1
ATOM 1347 C C . ASP A 1 168 ? 16.830 1.891 -36.903 1.00 78.75 168 ASP A C 1
ATOM 1349 O O . ASP A 1 168 ? 16.659 0.925 -37.649 1.00 78.75 168 ASP A O 1
ATOM 1353 N N . THR A 1 169 ? 17.620 1.828 -35.828 1.00 81.69 169 THR A N 1
ATOM 1354 C CA . THR A 1 169 ? 18.443 0.671 -35.468 1.00 81.69 169 THR A CA 1
ATOM 1355 C C . THR A 1 169 ? 17.946 -0.020 -34.204 1.00 81.69 169 THR A C 1
ATOM 1357 O O . THR A 1 169 ? 17.439 0.614 -33.269 1.00 81.69 169 THR A O 1
ATOM 1360 N N . GLU A 1 170 ? 18.107 -1.342 -34.183 1.00 86.69 170 GLU A N 1
ATOM 1361 C CA . GLU A 1 170 ? 17.960 -2.144 -32.974 1.00 86.69 170 GLU A CA 1
ATOM 1362 C C . GLU A 1 170 ? 19.213 -2.018 -32.107 1.00 86.69 170 GLU A C 1
ATOM 1364 O O . GLU A 1 170 ? 20.340 -1.991 -32.604 1.00 86.69 170 GLU A O 1
ATOM 1369 N N . VAL A 1 171 ? 19.003 -1.952 -30.797 1.00 88.38 171 VAL A N 1
ATOM 1370 C CA . VAL A 1 171 ? 20.068 -1.971 -29.798 1.00 88.38 171 VAL A CA 1
ATOM 1371 C C . VAL A 1 171 ? 19.936 -3.262 -29.009 1.00 88.38 171 VAL A C 1
ATOM 1373 O O . VAL A 1 171 ? 18.855 -3.570 -28.501 1.00 88.38 171 VAL A O 1
ATOM 1376 N N . GLN A 1 172 ? 21.033 -4.009 -28.903 1.00 92.12 172 GLN A N 1
ATOM 1377 C CA . GLN A 1 172 ? 21.093 -5.152 -28.004 1.00 92.12 172 GLN A CA 1
ATOM 1378 C C . GLN A 1 172 ? 21.181 -4.650 -26.561 1.00 92.12 172 GLN A C 1
ATOM 1380 O O . GLN A 1 172 ? 22.034 -3.828 -26.230 1.00 92.12 172 GLN A O 1
ATOM 1385 N N . VAL A 1 173 ? 20.292 -5.152 -25.714 1.00 94.19 173 VAL A N 1
ATOM 1386 C CA . VAL A 1 173 ? 20.167 -4.779 -24.307 1.00 94.19 173 VAL A CA 1
ATOM 1387 C C . VAL A 1 173 ? 20.296 -6.032 -23.454 1.00 94.19 173 VAL A C 1
ATOM 1389 O O . VAL A 1 173 ? 19.664 -7.049 -23.739 1.00 94.19 173 VAL A O 1
ATOM 1392 N N . THR A 1 174 ? 21.119 -5.968 -22.411 1.00 96.25 174 THR A N 1
ATOM 1393 C CA . THR A 1 174 ? 21.337 -7.080 -21.478 1.00 96.25 174 THR A CA 1
ATOM 1394 C C . THR A 1 174 ? 20.386 -7.018 -20.282 1.00 96.25 174 THR A C 1
ATOM 1396 O O . THR A 1 174 ? 19.794 -5.979 -19.980 1.00 96.25 174 THR A O 1
ATOM 1399 N N . GLY A 1 175 ? 20.282 -8.115 -19.526 1.00 96.69 175 GLY A N 1
ATOM 1400 C CA . GLY A 1 175 ? 19.598 -8.127 -18.227 1.00 96.69 175 GLY A CA 1
ATOM 1401 C C . GLY A 1 175 ? 20.096 -7.053 -17.263 1.00 96.69 175 GLY A C 1
ATOM 1402 O O . GLY A 1 175 ? 19.299 -6.409 -16.581 1.00 96.69 175 GLY A O 1
ATOM 1403 N N . LYS A 1 176 ? 21.411 -6.803 -17.250 1.00 96.62 176 LYS A N 1
ATOM 1404 C CA . LYS A 1 176 ? 22.020 -5.743 -16.438 1.00 96.62 176 LYS A CA 1
ATOM 1405 C C . LYS A 1 176 ? 21.514 -4.359 -16.848 1.00 96.62 176 LYS A C 1
ATOM 1407 O O . LYS A 1 176 ? 21.185 -3.557 -15.975 1.00 96.62 176 LYS A O 1
ATOM 1412 N N . ASP A 1 177 ? 21.416 -4.083 -18.144 1.00 95.69 177 ASP A N 1
ATOM 1413 C CA . ASP A 1 177 ? 20.912 -2.802 -18.652 1.00 95.69 177 ASP A CA 1
ATOM 1414 C C . ASP A 1 177 ? 19.434 -2.594 -18.289 1.00 95.69 177 ASP A C 1
ATOM 1416 O O . ASP A 1 177 ? 19.059 -1.534 -17.782 1.00 95.69 177 ASP A O 1
ATOM 1420 N N . LEU A 1 178 ? 18.602 -3.627 -18.467 1.00 97.31 178 LEU A N 1
ATOM 1421 C CA . LEU A 1 178 ? 17.191 -3.607 -18.075 1.00 97.31 178 LEU A CA 1
ATOM 1422 C C . LEU A 1 178 ? 17.030 -3.285 -16.582 1.00 97.31 178 LEU A C 1
ATOM 1424 O O . LEU A 1 178 ? 16.267 -2.390 -16.218 1.00 97.31 178 LEU A O 1
ATOM 1428 N N . LEU A 1 179 ? 17.764 -3.970 -15.704 1.00 97.88 179 LEU A N 1
ATOM 1429 C CA . LEU A 1 179 ? 17.648 -3.725 -14.265 1.00 97.88 179 LEU A CA 1
ATOM 1430 C C . LEU A 1 179 ? 18.257 -2.395 -13.826 1.00 97.88 179 LEU A C 1
ATOM 1432 O O . LEU A 1 179 ? 17.767 -1.785 -12.877 1.00 97.88 179 LEU A O 1
ATOM 1436 N N . THR A 1 180 ? 19.259 -1.899 -14.551 1.00 97.69 180 THR A N 1
ATOM 1437 C CA . THR A 1 180 ? 19.786 -0.543 -14.365 1.00 97.69 180 THR A CA 1
ATOM 1438 C C . THR A 1 180 ? 18.691 0.497 -14.617 1.00 97.69 180 THR A C 1
ATOM 1440 O O . THR A 1 180 ? 18.546 1.447 -13.845 1.00 97.69 180 THR A O 1
ATOM 1443 N N . ILE A 1 181 ? 17.878 0.310 -15.663 1.00 96.88 181 ILE A N 1
ATOM 1444 C CA . ILE A 1 181 ? 16.712 1.161 -15.945 1.00 96.88 181 ILE A CA 1
ATOM 1445 C C . ILE A 1 181 ? 15.686 1.053 -14.808 1.00 96.88 181 ILE A C 1
ATOM 1447 O O . ILE A 1 181 ? 15.254 2.080 -14.282 1.00 96.88 181 ILE A O 1
ATOM 1451 N N . VAL A 1 182 ? 15.335 -0.164 -14.381 1.00 98.06 182 VAL A N 1
ATOM 1452 C CA . VAL A 1 182 ? 14.339 -0.401 -13.317 1.00 98.06 182 VAL A CA 1
ATOM 1453 C C . VAL A 1 182 ? 14.757 0.229 -11.988 1.00 98.06 182 VAL A C 1
ATOM 1455 O O . VAL A 1 182 ? 13.941 0.910 -11.362 1.00 98.06 182 VAL A O 1
ATOM 1458 N N . GLU A 1 183 ? 16.018 0.075 -11.568 1.00 98.12 183 GLU A N 1
ATOM 1459 C CA . GLU A 1 183 ? 16.528 0.712 -10.349 1.00 98.12 183 GLU A CA 1
ATOM 1460 C C . GLU A 1 183 ? 16.398 2.237 -10.436 1.00 98.12 183 GLU A C 1
ATOM 1462 O O . GLU A 1 183 ? 15.918 2.877 -9.497 1.00 98.12 183 GLU A O 1
ATOM 1467 N N . LYS A 1 184 ? 16.800 2.835 -11.565 1.00 97.62 184 LYS A N 1
ATOM 1468 C CA . LYS A 1 184 ? 16.726 4.289 -11.761 1.00 97.62 184 LYS A CA 1
ATOM 1469 C C . LYS A 1 184 ? 15.284 4.786 -11.733 1.00 97.62 184 LYS A C 1
ATOM 1471 O O . LYS A 1 184 ? 15.022 5.796 -11.082 1.00 97.62 184 LYS A O 1
ATOM 1476 N N . MET A 1 185 ? 14.357 4.060 -12.362 1.00 97.50 185 MET A N 1
ATOM 1477 C CA . MET A 1 185 ? 12.925 4.361 -12.292 1.00 97.50 185 MET A CA 1
ATOM 1478 C C . MET A 1 185 ? 12.439 4.321 -10.847 1.00 97.50 185 MET A C 1
ATOM 1480 O O . MET A 1 185 ? 11.866 5.294 -10.378 1.00 97.50 185 MET A O 1
ATOM 1484 N N . TYR A 1 186 ? 12.715 3.251 -10.099 1.00 97.38 186 TYR A N 1
ATOM 1485 C CA . TYR A 1 186 ? 12.320 3.183 -8.693 1.00 97.38 186 TYR A CA 1
ATOM 1486 C C . TYR A 1 186 ? 12.906 4.335 -7.880 1.00 97.38 186 TYR A C 1
ATOM 1488 O O . TYR A 1 186 ? 12.179 4.985 -7.137 1.00 97.38 186 TYR A O 1
ATOM 1496 N N . ARG A 1 187 ? 14.190 4.657 -8.049 1.00 94.38 187 ARG A N 1
ATOM 1497 C CA . ARG A 1 187 ? 14.814 5.784 -7.346 1.00 94.38 187 ARG A CA 1
ATOM 1498 C C . ARG A 1 187 ? 14.134 7.116 -7.648 1.00 94.38 187 ARG A C 1
ATOM 1500 O O . ARG A 1 187 ? 13.939 7.893 -6.717 1.00 94.38 187 ARG A O 1
ATOM 1507 N N . LEU A 1 188 ? 13.770 7.360 -8.904 1.00 93.44 188 LEU A N 1
ATOM 1508 C CA . LEU A 1 188 ? 13.065 8.572 -9.306 1.00 93.44 188 LEU A CA 1
ATOM 1509 C C . LEU A 1 188 ? 11.658 8.630 -8.700 1.00 93.44 188 LEU A C 1
ATOM 1511 O O . LEU A 1 188 ? 11.335 9.587 -8.003 1.00 93.44 188 LEU A O 1
ATOM 1515 N N . GLU A 1 189 ? 10.857 7.584 -8.907 1.00 92.19 189 GLU A N 1
ATOM 1516 C CA . GLU A 1 189 ? 9.441 7.552 -8.513 1.00 92.19 189 GLU A CA 1
ATOM 1517 C C . GLU A 1 189 ? 9.234 7.517 -6.992 1.00 92.19 189 GLU A C 1
ATOM 1519 O O . GLU A 1 189 ? 8.189 7.920 -6.493 1.00 92.19 189 GLU A O 1
ATOM 1524 N N . THR A 1 190 ? 10.217 7.018 -6.237 1.00 91.50 190 THR A N 1
ATOM 1525 C CA . THR A 1 190 ? 10.047 6.706 -4.808 1.00 91.50 190 THR A CA 1
ATOM 1526 C C . THR A 1 190 ? 10.944 7.515 -3.879 1.00 91.50 190 THR A C 1
ATOM 1528 O O . THR A 1 190 ? 11.100 7.152 -2.709 1.00 91.50 190 THR A O 1
ATOM 1531 N N . THR A 1 191 ? 11.582 8.580 -4.373 1.00 88.44 191 THR A N 1
ATOM 1532 C CA . THR A 1 191 ? 12.592 9.337 -3.610 1.00 88.44 191 THR A CA 1
ATOM 1533 C C . THR A 1 191 ? 13.675 8.398 -3.061 1.00 88.44 191 THR A C 1
ATOM 1535 O O . THR A 1 191 ? 13.904 8.297 -1.858 1.00 88.44 191 THR A O 1
ATOM 1538 N N . HIS A 1 192 ? 14.317 7.641 -3.948 1.00 91.44 192 HIS A N 1
ATOM 1539 C CA . HIS A 1 192 ? 15.347 6.659 -3.601 1.00 91.44 192 HIS A CA 1
ATOM 1540 C C . HIS A 1 192 ? 14.893 5.603 -2.576 1.00 91.44 192 HIS A C 1
ATOM 1542 O O . HIS A 1 192 ? 15.645 5.301 -1.652 1.00 91.44 192 HIS A O 1
ATOM 1548 N N . PHE A 1 193 ? 13.709 5.007 -2.769 1.00 92.56 193 PHE A N 1
ATOM 1549 C CA . PHE A 1 193 ? 13.127 3.966 -1.906 1.00 92.56 193 PHE A CA 1
ATOM 1550 C C . PHE A 1 193 ? 12.742 4.460 -0.501 1.00 92.56 193 PHE A C 1
ATOM 1552 O O . PHE A 1 193 ? 12.738 3.690 0.458 1.00 92.56 193 PHE A O 1
ATOM 1559 N N . THR A 1 194 ? 12.441 5.755 -0.347 1.00 86.75 194 THR A N 1
ATOM 1560 C CA . THR A 1 194 ? 12.118 6.343 0.971 1.00 86.75 194 THR A CA 1
ATOM 1561 C C . THR A 1 194 ? 10.744 6.996 1.060 1.00 86.75 194 THR A C 1
ATOM 1563 O O . THR A 1 194 ? 10.283 7.279 2.170 1.00 86.75 194 THR A O 1
ATOM 1566 N N . SER A 1 195 ? 10.068 7.204 -0.074 1.00 84.69 195 SER A N 1
ATOM 1567 C CA . SER A 1 195 ? 8.719 7.769 -0.114 1.00 84.69 195 SER A CA 1
ATOM 1568 C C . SER A 1 195 ? 7.730 6.924 0.693 1.00 84.69 195 SER A C 1
ATOM 1570 O O . SER A 1 195 ? 7.853 5.701 0.783 1.00 84.69 195 SER A O 1
ATOM 1572 N N . LYS A 1 196 ? 6.709 7.580 1.261 1.00 83.25 196 LYS A N 1
ATOM 1573 C CA . LYS A 1 196 ? 5.611 6.878 1.943 1.00 83.25 196 LYS A CA 1
ATOM 1574 C C . LYS A 1 196 ? 4.903 5.906 0.993 1.00 83.25 196 LYS A C 1
ATOM 1576 O O . LYS A 1 196 ? 4.644 4.774 1.372 1.00 83.25 196 LYS A O 1
ATOM 1581 N N . GLN A 1 197 ? 4.684 6.329 -0.253 1.00 88.44 197 GLN A N 1
ATOM 1582 C CA . GLN A 1 197 ? 4.098 5.495 -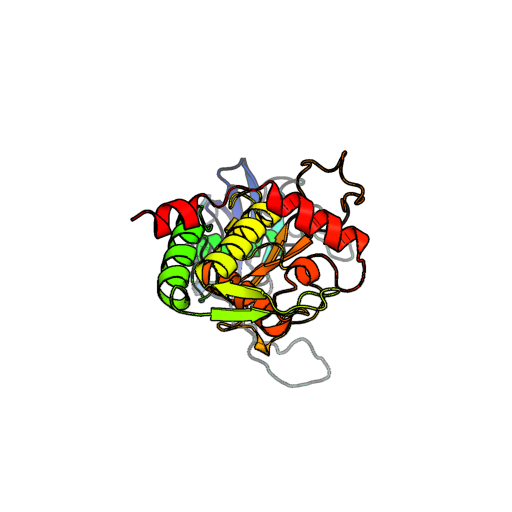1.301 1.00 88.44 197 GLN A CA 1
ATOM 1583 C C . GLN A 1 197 ? 4.864 4.178 -1.460 1.00 88.44 197 GLN A C 1
ATOM 1585 O O . GLN A 1 197 ? 4.262 3.117 -1.358 1.00 88.44 197 GLN A O 1
ATOM 1590 N N . TYR A 1 198 ? 6.188 4.220 -1.607 1.00 92.94 198 TYR A N 1
ATOM 1591 C CA . TYR A 1 198 ? 6.993 3.000 -1.685 1.00 92.94 198 TYR A CA 1
ATOM 1592 C C . TYR A 1 198 ? 6.883 2.135 -0.433 1.00 92.94 198 TYR A C 1
ATOM 1594 O O . TYR A 1 198 ? 6.631 0.941 -0.551 1.00 92.94 198 TYR A O 1
ATOM 1602 N N . LYS A 1 199 ? 7.018 2.742 0.750 1.00 89.12 199 LYS A N 1
ATOM 1603 C CA . LYS A 1 199 ? 6.954 2.023 2.028 1.00 89.12 199 LYS A CA 1
ATOM 1604 C C . LYS A 1 199 ? 5.663 1.221 2.176 1.00 89.12 199 LYS A C 1
ATOM 1606 O O . LYS A 1 199 ? 5.712 0.101 2.656 1.00 89.12 199 LYS A O 1
ATOM 1611 N N . HIS A 1 200 ? 4.536 1.772 1.736 1.00 87.31 200 HIS A N 1
ATOM 1612 C CA . HIS A 1 200 ? 3.236 1.117 1.876 1.00 87.31 200 HIS A CA 1
ATOM 1613 C C . HIS A 1 200 ? 2.815 0.272 0.667 1.00 87.31 200 HIS A C 1
ATOM 1615 O O . HIS A 1 200 ? 1.951 -0.587 0.809 1.00 87.31 200 HIS A O 1
ATOM 1621 N N . CYS A 1 201 ? 3.373 0.517 -0.521 1.00 91.06 201 CYS A N 1
ATOM 1622 C CA . CYS A 1 201 ? 2.896 -0.116 -1.754 1.00 91.06 201 CYS A CA 1
ATOM 1623 C C . CYS A 1 201 ? 3.888 -1.086 -2.396 1.00 91.06 201 CYS A C 1
ATOM 1625 O O . CYS A 1 201 ? 3.476 -1.913 -3.202 1.00 91.06 201 CYS A O 1
ATOM 1627 N N . GLY A 1 202 ? 5.193 -0.922 -2.159 1.00 91.75 202 GLY A N 1
ATOM 1628 C CA . GLY A 1 202 ? 6.259 -1.663 -2.852 1.00 91.75 202 GLY A CA 1
ATOM 1629 C C . GLY A 1 202 ? 6.411 -1.307 -4.339 1.00 91.75 202 GLY A C 1
ATOM 1630 O O . GLY A 1 202 ? 7.327 -1.776 -5.018 1.00 91.75 202 GLY A O 1
ATOM 1631 N N . THR A 1 203 ? 5.542 -0.441 -4.863 1.00 92.75 203 THR A N 1
ATOM 1632 C CA . THR A 1 203 ? 5.517 0.009 -6.258 1.00 92.75 203 THR A CA 1
ATOM 1633 C C . THR A 1 203 ? 6.298 1.311 -6.444 1.00 92.75 203 THR A C 1
ATOM 1635 O O . THR A 1 203 ? 6.570 2.033 -5.486 1.00 92.75 203 THR A O 1
ATOM 1638 N N . GLY A 1 204 ? 6.658 1.643 -7.687 1.00 88.62 204 GLY A N 1
ATOM 1639 C CA . GLY A 1 204 ? 7.212 2.955 -8.042 1.00 88.62 204 GLY A CA 1
ATOM 1640 C C . GLY A 1 204 ? 6.255 3.745 -8.929 1.00 88.62 204 GLY A C 1
ATOM 1641 O O . GLY A 1 204 ? 6.261 3.527 -10.141 1.00 88.62 204 GLY A O 1
ATOM 1642 N N . GLY A 1 205 ? 5.456 4.645 -8.348 1.00 84.31 205 GLY A N 1
ATOM 1643 C CA . GLY A 1 205 ? 4.590 5.566 -9.100 1.00 84.31 205 GLY A CA 1
ATOM 1644 C C . GLY A 1 205 ? 3.374 4.919 -9.784 1.00 84.31 205 GLY A C 1
ATOM 1645 O O . GLY A 1 205 ? 2.965 5.371 -10.849 1.00 84.31 205 GLY A O 1
ATOM 1646 N N . MET A 1 206 ? 2.812 3.839 -9.222 1.00 93.19 206 MET A N 1
ATOM 1647 C CA . MET A 1 206 ? 1.603 3.186 -9.758 1.00 93.19 206 MET A CA 1
ATOM 1648 C C . MET A 1 206 ? 0.321 3.841 -9.223 1.00 93.19 206 MET A C 1
ATOM 1650 O O . MET A 1 206 ? -0.319 3.298 -8.326 1.00 93.19 206 MET A O 1
ATOM 1654 N N . GLU A 1 207 ? -0.029 5.024 -9.738 1.00 92.62 207 GLU A N 1
ATOM 1655 C CA . GLU A 1 207 ? -1.278 5.722 -9.379 1.00 92.62 207 GLU A CA 1
ATOM 1656 C C . GLU A 1 207 ? -2.520 4.955 -9.877 1.00 92.62 207 GLU A C 1
ATOM 1658 O O . GLU A 1 207 ? -2.504 4.349 -10.952 1.00 92.62 207 GLU A O 1
ATOM 1663 N N . VAL A 1 208 ? -3.598 4.972 -9.093 1.00 91.06 208 VAL A N 1
ATOM 1664 C CA . VAL A 1 208 ? -4.892 4.363 -9.441 1.00 91.06 208 VAL A CA 1
ATOM 1665 C C . VAL A 1 208 ? -5.658 5.268 -10.406 1.00 91.06 208 VAL A C 1
ATOM 1667 O O . VAL A 1 208 ? -5.843 6.457 -10.148 1.00 91.06 208 VAL A O 1
ATOM 1670 N N . PHE A 1 209 ? -6.140 4.706 -11.519 1.00 92.12 209 PHE A N 1
ATOM 1671 C CA . PHE A 1 209 ? -6.984 5.424 -12.492 1.00 92.12 209 PHE A CA 1
ATOM 1672 C C . PHE A 1 209 ? -8.109 4.563 -13.094 1.00 92.12 209 PHE A C 1
ATOM 1674 O O . PHE A 1 209 ? -8.750 4.958 -14.068 1.00 92.12 209 PHE A O 1
ATOM 1681 N N . GLY A 1 210 ? -8.363 3.386 -12.524 1.00 88.81 210 GLY A N 1
ATOM 1682 C CA . GLY A 1 210 ? -9.444 2.483 -12.915 1.00 88.81 210 GLY A CA 1
ATOM 1683 C C . GLY A 1 210 ? -9.942 1.654 -11.732 1.00 88.81 210 GLY A C 1
ATOM 1684 O O . GLY A 1 210 ? -9.516 1.857 -10.599 1.00 88.81 210 GLY A O 1
ATOM 1685 N N . SER A 1 211 ? -10.847 0.712 -11.989 1.00 86.19 211 SER A N 1
ATOM 1686 C CA . SER A 1 211 ? -11.428 -0.150 -10.954 1.00 86.19 211 SER A CA 1
ATOM 1687 C C . SER A 1 211 ? -10.548 -1.359 -10.626 1.00 86.19 211 SER A C 1
ATOM 1689 O O . SER A 1 211 ? -9.733 -1.792 -11.443 1.00 86.19 211 SER A O 1
ATOM 1691 N N . ALA A 1 212 ? -10.775 -1.951 -9.451 1.00 82.25 212 ALA A N 1
ATOM 1692 C CA . ALA A 1 212 ? -10.259 -3.270 -9.093 1.00 82.25 212 ALA A CA 1
ATOM 1693 C C . ALA A 1 212 ? -10.589 -4.337 -10.173 1.00 82.25 212 ALA A C 1
ATOM 1695 O O . ALA A 1 212 ? -11.584 -4.184 -10.895 1.00 82.25 212 ALA A O 1
ATOM 1696 N N . PRO A 1 213 ? -9.786 -5.414 -10.287 1.00 88.25 213 PRO A N 1
ATOM 1697 C CA . PRO A 1 213 ? -8.608 -5.717 -9.458 1.00 88.25 213 PRO A CA 1
ATOM 1698 C C . PRO A 1 213 ? -7.314 -5.026 -9.921 1.00 88.25 213 PRO A C 1
ATOM 1700 O O . PRO A 1 213 ? -6.384 -4.895 -9.141 1.00 88.25 213 PRO A O 1
ATOM 1703 N N . HIS A 1 214 ? -7.256 -4.522 -11.157 1.00 90.38 214 HIS A N 1
ATOM 1704 C CA . HIS A 1 214 ? -6.008 -4.008 -11.748 1.00 90.38 214 HIS A CA 1
ATOM 1705 C C . HIS A 1 214 ? -5.865 -2.480 -11.700 1.00 90.38 214 HIS A C 1
ATOM 1707 O O . HIS A 1 214 ? -4.862 -1.931 -12.147 1.00 90.38 214 HIS A O 1
ATOM 1713 N N . TYR A 1 215 ? -6.871 -1.762 -11.198 1.00 92.12 215 TYR A N 1
ATOM 1714 C CA . TYR A 1 215 ? -6.810 -0.322 -10.918 1.00 92.12 215 TYR A CA 1
ATOM 1715 C C . TYR A 1 215 ? -6.430 0.566 -12.120 1.00 92.12 215 TYR A C 1
ATOM 1717 O O . TYR A 1 215 ? -5.845 1.640 -11.968 1.00 92.12 215 TYR A O 1
ATOM 1725 N N . GLY A 1 216 ? -6.791 0.122 -13.329 1.00 92.69 216 GLY A N 1
ATOM 1726 C CA . GLY A 1 216 ? -6.490 0.786 -14.605 1.00 92.69 216 GLY A CA 1
ATOM 1727 C C . GLY A 1 216 ? -5.204 0.304 -15.286 1.00 92.69 216 GLY A C 1
ATOM 1728 O O . GLY A 1 216 ? -4.992 0.576 -16.471 1.00 92.69 216 GLY A O 1
ATOM 1729 N N . TRP A 1 217 ? -4.369 -0.448 -14.574 1.00 94.88 217 TRP A N 1
ATOM 1730 C CA . TRP A 1 217 ? -3.156 -1.055 -15.103 1.00 94.88 217 TRP A CA 1
ATOM 1731 C C . TRP A 1 217 ? -3.457 -2.337 -15.885 1.00 94.88 217 TRP A C 1
ATOM 1733 O O . TRP A 1 217 ? -4.556 -2.890 -15.847 1.00 94.88 217 TRP A O 1
ATOM 1743 N N . ASP A 1 218 ? -2.474 -2.776 -16.664 1.00 95.81 218 ASP A N 1
ATOM 1744 C CA . ASP A 1 218 ? -2.623 -3.923 -17.546 1.00 95.81 218 ASP A CA 1
ATOM 1745 C C . ASP A 1 218 ? -2.494 -5.222 -16.749 1.00 95.81 218 ASP A C 1
ATOM 1747 O O . ASP A 1 218 ? -1.391 -5.616 -16.362 1.00 95.81 218 ASP A O 1
ATOM 1751 N N . GLY A 1 219 ? -3.637 -5.876 -16.526 1.00 94.50 219 GLY A N 1
ATOM 1752 C CA . GLY A 1 219 ? -3.756 -7.121 -15.768 1.00 94.50 219 GLY A CA 1
ATOM 1753 C C . GLY A 1 219 ? -2.753 -8.197 -16.190 1.00 94.50 219 GLY A C 1
ATOM 1754 O O . GLY A 1 219 ? -2.199 -8.895 -15.350 1.00 94.50 219 GLY A O 1
ATOM 1755 N N . SER A 1 220 ? -2.439 -8.285 -17.489 1.00 96.81 220 SER A N 1
ATOM 1756 C CA . SER A 1 220 ? -1.570 -9.344 -18.015 1.00 96.81 220 SER A CA 1
ATOM 1757 C C . SER A 1 220 ? -0.093 -9.189 -17.640 1.00 96.81 220 SER A C 1
ATOM 1759 O O . SER A 1 220 ? 0.712 -10.041 -18.008 1.00 96.81 220 SER A O 1
ATOM 1761 N N . LEU A 1 221 ? 0.300 -8.067 -17.031 1.00 97.00 221 LEU A N 1
ATOM 1762 C CA . LEU A 1 221 ? 1.685 -7.797 -16.635 1.00 97.00 221 LEU A CA 1
ATOM 1763 C C . LEU A 1 221 ? 1.956 -8.118 -15.163 1.00 97.00 221 LEU A C 1
ATOM 1765 O O . LEU A 1 221 ? 3.125 -8.160 -14.767 1.00 97.00 221 LEU A O 1
ATOM 1769 N N . TYR A 1 222 ? 0.908 -8.345 -14.368 1.00 94.50 222 TYR A N 1
ATOM 1770 C CA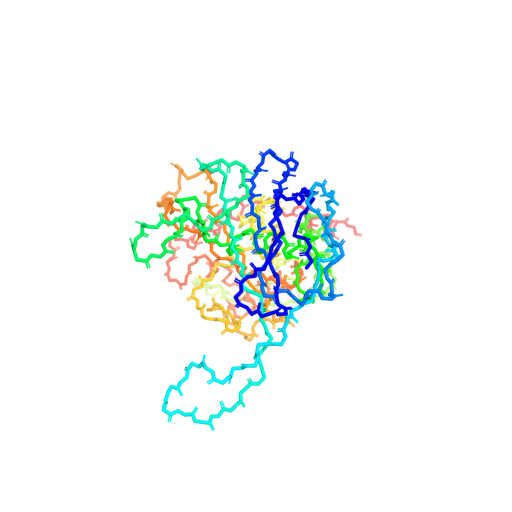 . TYR A 1 222 ? 1.039 -8.787 -12.987 1.00 94.50 222 TYR A CA 1
ATOM 1771 C C . TYR A 1 222 ? 1.466 -10.252 -12.935 1.00 94.50 222 TYR A C 1
ATOM 1773 O O . TYR A 1 222 ? 0.912 -11.109 -13.617 1.00 94.50 222 TYR A O 1
ATOM 1781 N N . THR A 1 223 ? 2.469 -10.539 -12.111 1.00 91.62 223 THR A N 1
ATOM 1782 C CA . THR A 1 223 ? 2.810 -11.916 -11.722 1.00 91.62 223 THR A CA 1
ATOM 1783 C C . THR A 1 223 ? 2.131 -12.334 -10.427 1.00 91.62 223 THR A C 1
ATOM 1785 O O . THR A 1 223 ? 2.005 -13.522 -10.159 1.00 91.62 223 THR A O 1
ATOM 1788 N N . GLU A 1 224 ? 1.706 -11.349 -9.642 1.00 86.69 224 GLU A N 1
ATOM 1789 C CA . GLU A 1 224 ? 0.903 -11.483 -8.437 1.00 86.69 224 GLU A CA 1
ATOM 1790 C C . GLU A 1 224 ? -0.132 -10.362 -8.454 1.00 86.69 224 GLU A C 1
ATOM 1792 O O . GLU A 1 224 ? 0.186 -9.232 -8.845 1.00 86.69 224 GLU A O 1
ATOM 1797 N N . GLU A 1 225 ? -1.358 -10.689 -8.058 1.00 86.50 225 GLU A N 1
ATOM 1798 C CA . GLU A 1 225 ? -2.468 -9.742 -8.065 1.00 86.50 225 GLU A CA 1
ATOM 1799 C C . GLU A 1 225 ? -2.230 -8.588 -7.076 1.00 86.50 225 GLU A C 1
ATOM 1801 O O . GLU A 1 225 ? -1.646 -8.789 -6.005 1.00 86.50 225 GLU A O 1
ATOM 1806 N N . PRO A 1 226 ? -2.693 -7.369 -7.402 1.00 88.12 226 PRO A N 1
ATOM 1807 C CA . PRO A 1 226 ? -2.803 -6.288 -6.434 1.00 88.12 226 PRO A CA 1
ATOM 1808 C C . PRO A 1 226 ? -3.565 -6.692 -5.172 1.00 88.12 226 PRO A C 1
ATOM 1810 O O . PRO A 1 226 ? -4.659 -7.245 -5.247 1.00 88.12 226 PRO A O 1
ATOM 1813 N N . ILE A 1 227 ? -3.009 -6.337 -4.013 1.00 84.38 227 ILE A N 1
ATOM 1814 C CA . ILE A 1 227 ? -3.603 -6.633 -2.696 1.00 84.38 227 ILE A CA 1
ATOM 1815 C C . ILE A 1 227 ? -4.490 -5.497 -2.176 1.00 84.38 227 ILE A C 1
ATOM 1817 O O . ILE A 1 227 ? -5.139 -5.620 -1.142 1.00 84.38 227 ILE A O 1
ATOM 1821 N N . GLY A 1 228 ? -4.509 -4.363 -2.876 1.00 86.38 228 GLY A N 1
ATOM 1822 C CA . GLY A 1 228 ? -5.316 -3.216 -2.496 1.00 86.38 228 GLY A CA 1
ATOM 1823 C C . GLY A 1 228 ? -4.746 -1.899 -2.991 1.00 86.38 228 GLY A C 1
ATOM 1824 O O . GLY A 1 228 ? -3.955 -1.836 -3.940 1.00 86.38 228 GLY A O 1
ATOM 1825 N N . THR A 1 229 ? -5.155 -0.832 -2.318 1.00 87.31 229 THR A N 1
ATOM 1826 C CA . THR A 1 229 ? -4.710 0.526 -2.595 1.00 87.31 229 THR A CA 1
ATOM 1827 C C . THR A 1 229 ? -4.320 1.236 -1.309 1.00 87.31 229 THR A C 1
ATOM 1829 O O . THR A 1 229 ? -4.874 1.000 -0.236 1.00 87.31 229 THR A O 1
ATOM 1832 N N . TRP A 1 230 ? -3.353 2.139 -1.422 1.00 84.12 230 TRP A N 1
ATOM 1833 C CA . TRP A 1 230 ? -2.942 3.007 -0.331 1.00 84.12 230 TRP A CA 1
ATOM 1834 C C . TRP A 1 230 ? -3.065 4.459 -0.761 1.00 84.12 230 TRP A C 1
ATOM 1836 O O . TRP A 1 230 ? -2.553 4.854 -1.814 1.00 84.12 230 TRP A O 1
ATOM 1846 N N . SER A 1 231 ? -3.728 5.261 0.068 1.00 80.44 231 SER A N 1
ATOM 1847 C CA . SER A 1 231 ? -3.932 6.678 -0.180 1.00 80.44 231 SER A CA 1
ATOM 1848 C C . SER A 1 231 ? -3.187 7.546 0.831 1.00 80.44 231 SER A C 1
ATOM 1850 O O . SER A 1 231 ? -3.120 7.262 2.026 1.00 80.44 231 SER A O 1
ATOM 1852 N N . SER A 1 232 ? -2.619 8.651 0.352 1.00 69.44 232 SER A N 1
ATOM 1853 C CA . SER A 1 232 ? -2.067 9.695 1.214 1.00 69.44 232 SER A CA 1
ATOM 1854 C C . SER A 1 232 ? -2.231 11.054 0.567 1.00 69.44 232 SER A C 1
ATOM 1856 O O . SER A 1 232 ? -2.151 11.209 -0.652 1.00 69.44 232 SER A O 1
ATOM 1858 N N . PHE A 1 233 ? -2.415 12.069 1.405 1.00 60.66 233 PHE A N 1
ATOM 1859 C CA . PHE A 1 233 ? -2.216 13.445 0.973 1.00 60.66 233 PHE A CA 1
ATOM 1860 C C . PHE A 1 233 ? -0.740 13.629 0.603 1.00 60.66 233 PHE A C 1
ATOM 1862 O O . PHE A 1 233 ? 0.143 13.103 1.292 1.00 60.66 233 PHE A O 1
ATOM 1869 N N . GLU A 1 234 ? -0.464 14.340 -0.491 1.00 51.59 234 GLU A N 1
ATOM 1870 C CA . GLU A 1 234 ? 0.897 14.786 -0.778 1.00 51.59 234 GLU A CA 1
ATOM 1871 C C . GLU A 1 234 ? 1.347 15.688 0.379 1.00 51.59 234 GLU A C 1
ATOM 1873 O O . GLU A 1 234 ? 0.757 16.740 0.633 1.00 51.59 234 GLU A O 1
ATOM 1878 N N . ASN A 1 235 ? 2.379 15.268 1.117 1.00 41.56 235 ASN A N 1
ATOM 1879 C CA . ASN A 1 235 ? 3.066 16.174 2.031 1.00 41.56 235 ASN A CA 1
ATOM 1880 C C . ASN A 1 235 ? 3.667 17.323 1.205 1.00 41.56 235 ASN A C 1
ATOM 1882 O O . ASN A 1 235 ? 4.113 17.100 0.081 1.00 41.56 235 ASN A O 1
ATOM 1886 N N . ALA A 1 236 ? 3.744 18.526 1.777 1.00 40.81 236 ALA A N 1
ATOM 1887 C CA . ALA A 1 236 ? 4.446 19.654 1.170 1.00 40.81 236 ALA A CA 1
ATOM 1888 C C . ALA A 1 236 ? 5.935 19.310 0.945 1.00 40.81 236 ALA A C 1
ATOM 1890 O O . ALA A 1 236 ? 6.756 19.422 1.852 1.00 40.81 236 ALA A O 1
ATOM 1891 N N . GLY A 1 237 ? 6.288 18.844 -0.251 1.00 44.16 237 GLY A N 1
ATOM 1892 C CA . GLY A 1 237 ? 7.653 18.518 -0.654 1.00 44.16 237 GLY A CA 1
ATOM 1893 C C . GLY A 1 237 ? 7.844 18.825 -2.135 1.00 44.16 237 GLY A C 1
ATOM 1894 O O . GLY A 1 237 ? 6.992 18.457 -2.929 1.00 44.16 237 GLY A O 1
ATOM 1895 N N . LEU A 1 238 ? 8.934 19.528 -2.479 1.00 38.47 238 LEU A N 1
ATOM 1896 C CA . LEU A 1 238 ? 9.422 19.931 -3.821 1.00 38.47 238 LEU A CA 1
ATOM 1897 C C . LEU A 1 238 ? 8.402 20.445 -4.869 1.00 38.47 238 LEU A C 1
ATOM 1899 O O . LEU A 1 238 ? 8.799 20.792 -5.984 1.00 38.47 238 LEU A O 1
ATOM 1903 N N . SER A 1 239 ? 7.119 20.595 -4.542 1.00 42.56 239 SER A N 1
ATOM 1904 C CA . SER A 1 239 ? 6.099 21.215 -5.387 1.00 42.56 239 SER A CA 1
ATOM 1905 C C . SER A 1 239 ? 6.238 22.735 -5.344 1.00 42.56 239 SER A C 1
ATOM 1907 O O . SER A 1 239 ? 5.510 23.458 -4.670 1.00 42.56 239 SER A O 1
ATOM 1909 N N . GLY A 1 240 ? 7.246 23.199 -6.075 1.00 39.06 240 GLY A N 1
ATOM 1910 C CA . GLY A 1 240 ? 7.508 24.605 -6.372 1.00 39.06 240 GLY A CA 1
ATOM 1911 C C . GLY A 1 240 ? 8.437 24.817 -7.574 1.00 39.06 240 GLY A C 1
ATOM 1912 O O . GLY A 1 240 ? 8.509 25.930 -8.080 1.00 39.06 240 GLY A O 1
ATOM 1913 N N . GLN A 1 241 ? 9.125 23.775 -8.068 1.00 38.88 241 GLN A N 1
ATOM 1914 C CA . GLN A 1 241 ? 10.100 23.900 -9.168 1.00 38.88 241 GLN A CA 1
ATOM 1915 C C . GLN A 1 241 ? 9.776 23.080 -10.434 1.00 38.88 241 GLN A C 1
ATOM 1917 O O . GLN A 1 241 ? 10.547 23.130 -11.385 1.00 38.88 241 GLN A O 1
ATOM 1922 N N . GLY A 1 242 ? 8.659 22.341 -10.487 1.00 36.12 242 GLY A N 1
ATOM 1923 C CA . GLY A 1 242 ? 8.464 21.283 -11.497 1.00 36.12 242 GLY A CA 1
ATOM 1924 C C . GLY A 1 242 ? 7.144 21.265 -12.274 1.00 36.12 242 GLY A C 1
ATOM 1925 O O . GLY A 1 242 ? 6.802 20.224 -12.821 1.00 36.12 242 GLY A O 1
ATOM 1926 N N . GLY A 1 243 ? 6.383 22.361 -12.319 1.00 38.78 243 GLY A N 1
ATOM 1927 C CA . GLY A 1 243 ? 5.317 22.550 -13.319 1.00 38.78 243 GLY A CA 1
ATOM 1928 C C . GLY A 1 243 ? 3.999 21.771 -13.161 1.00 38.78 243 GLY A C 1
ATOM 1929 O O . GLY A 1 243 ? 3.056 22.098 -13.873 1.00 38.78 243 GLY A O 1
ATOM 1930 N N . ASN A 1 244 ? 3.863 20.825 -12.225 1.00 39.31 244 ASN A N 1
ATOM 1931 C CA . ASN A 1 244 ? 2.559 20.234 -11.890 1.00 39.31 244 ASN A CA 1
ATOM 1932 C C . ASN A 1 244 ? 1.956 20.920 -10.657 1.00 39.31 244 ASN A C 1
ATOM 1934 O O . ASN A 1 244 ? 2.602 21.015 -9.613 1.00 39.31 244 ASN A O 1
ATOM 1938 N N . ALA A 1 245 ? 0.719 21.410 -10.785 1.00 43.38 245 ALA A N 1
ATOM 1939 C CA . ALA A 1 245 ? -0.022 22.012 -9.681 1.00 43.38 245 ALA A CA 1
ATOM 1940 C C . ALA A 1 245 ? -0.244 20.978 -8.565 1.00 43.38 245 ALA A C 1
ATOM 1942 O O . ALA A 1 245 ? -0.712 19.868 -8.824 1.00 43.38 245 ALA A O 1
ATOM 1943 N N . GLN A 1 246 ? 0.095 21.350 -7.330 1.00 43.84 246 GLN A N 1
ATOM 1944 C CA . GLN A 1 246 ? -0.099 20.501 -6.159 1.00 43.84 246 GLN A CA 1
ATOM 1945 C C . GLN A 1 246 ? -1.591 20.218 -5.963 1.00 43.84 246 GLN A C 1
ATOM 1947 O O . GLN A 1 246 ? -2.410 21.138 -5.901 1.00 43.84 246 GLN A O 1
ATOM 1952 N N . VAL A 1 247 ? -1.948 18.941 -5.839 1.00 52.34 247 VAL A N 1
ATOM 1953 C CA . VAL A 1 247 ? -3.327 18.530 -5.580 1.00 52.34 247 VAL A CA 1
ATOM 1954 C C . VAL A 1 247 ? -3.533 18.491 -4.068 1.00 52.34 247 VAL A C 1
ATOM 1956 O O . VAL A 1 247 ? -3.245 17.503 -3.404 1.00 52.34 247 VAL A O 1
ATOM 1959 N N . THR A 1 248 ? -4.005 19.601 -3.504 1.00 49.09 248 THR A N 1
ATOM 1960 C CA . THR A 1 248 ? -4.221 19.756 -2.053 1.00 49.09 248 THR A CA 1
ATOM 1961 C C . THR A 1 248 ? -5.604 19.301 -1.589 1.00 49.09 248 THR A C 1
ATOM 1963 O O . THR A 1 248 ? -5.848 19.207 -0.389 1.00 49.09 248 THR A O 1
ATOM 1966 N N . ASN A 1 249 ? -6.518 19.018 -2.522 1.00 52.97 249 ASN A N 1
ATOM 1967 C CA . ASN A 1 249 ? -7.926 18.736 -2.238 1.00 52.97 249 ASN A CA 1
ATOM 1968 C C . ASN A 1 249 ? -8.316 17.251 -2.335 1.00 52.97 249 ASN A C 1
ATOM 1970 O O . ASN A 1 249 ? -9.463 16.918 -2.047 1.00 52.97 249 ASN A O 1
ATOM 1974 N N . LYS A 1 250 ? -7.401 16.359 -2.733 1.00 59.03 250 LYS A N 1
ATOM 1975 C CA . LYS A 1 250 ? -7.632 14.908 -2.734 1.00 59.03 250 LYS A CA 1
ATOM 1976 C C . LYS A 1 250 ? -6.347 14.147 -2.430 1.00 59.03 250 LYS A C 1
ATOM 1978 O O . LYS A 1 250 ? -5.260 14.568 -2.816 1.00 59.03 250 LYS A O 1
ATOM 1983 N N . GLN A 1 251 ? -6.489 13.019 -1.745 1.00 66.81 251 GLN A N 1
ATOM 1984 C CA . GLN A 1 251 ? -5.395 12.068 -1.579 1.00 66.81 251 GLN A CA 1
ATOM 1985 C C . GLN A 1 251 ? -5.047 11.454 -2.935 1.00 66.81 251 GLN A C 1
ATOM 1987 O O . GLN A 1 251 ? -5.938 11.186 -3.745 1.00 66.81 251 GLN A O 1
ATOM 1992 N N . LYS A 1 252 ? -3.756 11.223 -3.175 1.00 78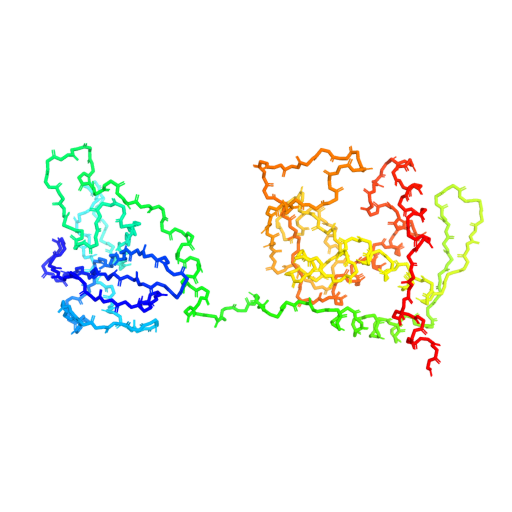.62 252 LYS A N 1
ATOM 1993 C CA . LYS A 1 252 ? -3.336 10.337 -4.258 1.00 78.62 252 LYS A CA 1
ATOM 1994 C C . LYS A 1 252 ? -3.466 8.904 -3.783 1.00 78.62 252 LYS A C 1
ATOM 1996 O O . LYS A 1 252 ? -3.115 8.606 -2.643 1.00 78.62 252 LYS A O 1
ATOM 2001 N N . GLU A 1 253 ? -3.962 8.053 -4.664 1.00 86.62 253 GLU A N 1
ATOM 2002 C CA . GLU A 1 253 ? -4.174 6.636 -4.410 1.00 86.62 253 GLU A CA 1
ATOM 2003 C C . GLU A 1 253 ? -3.220 5.825 -5.289 1.00 86.62 253 GLU A C 1
ATOM 2005 O O . GLU A 1 253 ? -3.079 6.094 -6.485 1.00 86.62 253 GLU A O 1
ATOM 2010 N N . PHE A 1 254 ? -2.543 4.853 -4.685 1.00 91.12 254 PHE A N 1
ATOM 2011 C CA . PHE A 1 254 ? -1.536 4.022 -5.332 1.00 91.12 254 PHE A CA 1
ATOM 2012 C C . PHE A 1 254 ? -1.861 2.543 -5.161 1.00 91.12 254 PHE A C 1
ATOM 2014 O O . PHE A 1 254 ? -2.376 2.132 -4.124 1.00 91.12 254 PHE A O 1
ATOM 2021 N N . VAL A 1 255 ? -1.516 1.743 -6.167 1.00 91.75 255 VAL A N 1
ATOM 2022 C CA . VAL A 1 255 ? -1.676 0.285 -6.134 1.00 91.75 255 VAL A CA 1
ATOM 2023 C C . VAL A 1 255 ? -0.673 -0.332 -5.162 1.00 91.75 255 VAL A C 1
ATOM 2025 O O . VAL A 1 255 ? 0.533 -0.091 -5.292 1.00 91.75 255 VAL A O 1
ATOM 2028 N N . GLN A 1 256 ? -1.166 -1.157 -4.234 1.00 91.25 256 GLN A N 1
ATOM 2029 C CA . GLN A 1 256 ? -0.351 -1.980 -3.343 1.00 91.25 256 GLN A CA 1
ATOM 2030 C C . GLN A 1 256 ? -0.113 -3.359 -3.955 1.00 91.25 256 GLN A C 1
ATOM 2032 O O . GLN A 1 256 ? -1.042 -4.012 -4.435 1.00 91.25 256 GLN A O 1
ATOM 2037 N N . LEU A 1 257 ? 1.141 -3.805 -3.908 1.00 90.31 257 LEU A N 1
ATOM 2038 C CA . LEU A 1 257 ? 1.537 -5.154 -4.296 1.00 90.31 257 LEU A CA 1
ATOM 2039 C C . LEU A 1 257 ? 2.065 -5.939 -3.093 1.00 90.31 257 LEU A C 1
ATOM 2041 O O . LEU A 1 257 ? 2.562 -5.326 -2.145 1.00 90.31 257 LEU A O 1
ATOM 2045 N N . PRO A 1 258 ? 1.986 -7.284 -3.135 1.00 84.81 258 PRO A N 1
ATOM 2046 C CA . PRO A 1 258 ? 2.385 -8.133 -2.011 1.00 84.81 258 PRO A CA 1
ATOM 2047 C C . PRO A 1 258 ? 3.884 -8.043 -1.691 1.00 84.81 258 PRO A C 1
ATOM 2049 O O . PRO A 1 258 ? 4.291 -8.313 -0.562 1.00 84.81 258 PRO A O 1
ATOM 2052 N N . SER A 1 259 ? 4.720 -7.623 -2.650 1.00 92.12 259 SER A N 1
ATOM 2053 C CA . SER A 1 259 ? 6.156 -7.430 -2.440 1.00 92.12 259 SER A CA 1
ATOM 2054 C C . SER A 1 259 ? 6.772 -6.376 -3.375 1.00 92.12 259 SER A C 1
ATOM 2056 O O . SER A 1 259 ? 6.218 -6.032 -4.426 1.00 92.12 259 SER A O 1
ATOM 2058 N N . VAL A 1 260 ? 7.976 -5.893 -3.031 1.00 95.88 260 VAL A N 1
ATOM 2059 C CA . VAL A 1 260 ? 8.758 -4.998 -3.909 1.00 95.88 260 VAL A CA 1
ATOM 2060 C C . VAL A 1 260 ? 9.151 -5.692 -5.212 1.00 95.88 260 VAL A C 1
ATOM 2062 O O . VAL A 1 260 ? 9.137 -5.057 -6.271 1.00 95.88 260 VAL A O 1
ATOM 2065 N N . ILE A 1 261 ? 9.467 -6.993 -5.162 1.00 96.56 261 ILE A N 1
ATOM 2066 C CA . ILE A 1 261 ? 9.834 -7.752 -6.360 1.00 96.56 261 ILE A CA 1
ATOM 2067 C C . ILE A 1 261 ? 8.658 -7.852 -7.333 1.00 96.56 261 ILE A C 1
ATOM 2069 O O . ILE A 1 261 ? 8.877 -7.663 -8.529 1.00 96.56 261 ILE A O 1
ATOM 2073 N N . SER A 1 262 ? 7.417 -8.018 -6.859 1.00 95.25 262 SER A N 1
ATOM 2074 C CA . SER A 1 262 ? 6.226 -8.010 -7.724 1.00 95.25 262 SER A CA 1
ATOM 2075 C C . SER A 1 262 ? 6.087 -6.668 -8.463 1.00 95.25 262 SER A C 1
ATOM 2077 O O . SER A 1 262 ? 5.835 -6.639 -9.669 1.00 95.25 262 SER A O 1
ATOM 2079 N N . GLY A 1 263 ? 6.334 -5.541 -7.783 1.00 96.81 263 GLY A N 1
ATOM 2080 C CA . GLY A 1 263 ? 6.295 -4.210 -8.405 1.00 96.81 263 GLY A CA 1
ATOM 2081 C C . GLY A 1 263 ? 7.416 -3.954 -9.411 1.00 96.81 263 GLY A C 1
ATOM 2082 O O . GLY A 1 263 ? 7.178 -3.409 -10.495 1.00 96.81 263 GLY A O 1
ATOM 2083 N N . MET A 1 264 ? 8.639 -4.383 -9.101 1.00 98.19 264 MET A N 1
ATOM 2084 C CA . MET A 1 264 ? 9.766 -4.279 -10.031 1.00 98.19 264 MET A CA 1
ATOM 2085 C C . MET A 1 264 ? 9.566 -5.170 -11.252 1.00 98.19 264 MET A C 1
ATOM 2087 O O . MET A 1 264 ? 9.831 -4.742 -12.377 1.00 98.19 264 MET A O 1
ATOM 2091 N N . ARG A 1 265 ? 9.029 -6.372 -11.049 1.00 98.06 265 ARG A N 1
ATOM 2092 C CA . ARG A 1 265 ? 8.697 -7.313 -12.115 1.00 98.06 265 ARG A CA 1
ATOM 2093 C C . ARG A 1 265 ? 7.596 -6.781 -13.024 1.00 98.06 265 ARG A C 1
ATOM 2095 O O . ARG A 1 265 ? 7.731 -6.883 -14.239 1.00 98.06 265 ARG A O 1
ATOM 2102 N N . TYR A 1 266 ? 6.584 -6.106 -12.476 1.00 98.00 266 TYR A N 1
ATOM 2103 C CA . TYR A 1 266 ? 5.594 -5.400 -13.291 1.00 98.00 266 TYR A CA 1
ATOM 2104 C C . TYR A 1 266 ? 6.260 -4.359 -14.208 1.00 98.00 266 TYR A C 1
ATOM 2106 O O . TYR A 1 266 ? 5.981 -4.320 -15.408 1.00 98.00 266 TYR A O 1
ATOM 2114 N N . LYS A 1 267 ? 7.194 -3.542 -13.689 1.00 97.31 267 LYS A N 1
ATOM 2115 C CA . LYS A 1 267 ? 7.957 -2.596 -14.529 1.00 97.31 267 LYS A CA 1
ATOM 2116 C C . LYS A 1 267 ? 8.799 -3.311 -15.586 1.00 97.31 267 LYS A C 1
ATOM 2118 O O . LYS A 1 267 ? 8.833 -2.848 -16.719 1.00 97.31 267 LYS A O 1
ATOM 2123 N N . ILE A 1 268 ? 9.445 -4.428 -15.255 1.00 98.06 268 ILE A N 1
ATOM 2124 C CA . ILE A 1 268 ? 10.196 -5.237 -16.228 1.00 98.06 268 ILE A CA 1
ATOM 2125 C C . ILE A 1 268 ? 9.281 -5.708 -17.359 1.00 98.06 268 ILE A C 1
ATOM 2127 O O . ILE A 1 268 ? 9.561 -5.431 -18.526 1.00 98.06 268 ILE A O 1
ATOM 2131 N N . ASN A 1 269 ? 8.156 -6.337 -17.019 1.00 97.88 269 ASN A N 1
ATOM 2132 C CA . ASN A 1 269 ? 7.172 -6.823 -17.984 1.00 97.88 269 ASN A CA 1
ATOM 2133 C C . ASN A 1 269 ? 6.639 -5.681 -18.857 1.00 97.88 269 ASN A C 1
ATOM 2135 O O . ASN A 1 269 ? 6.486 -5.837 -20.068 1.00 97.88 269 ASN A O 1
ATOM 2139 N N . TYR A 1 270 ? 6.421 -4.507 -18.262 1.00 96.81 270 TYR A N 1
ATOM 2140 C CA . TYR A 1 270 ? 6.042 -3.297 -18.981 1.00 96.81 270 TYR A CA 1
ATOM 2141 C C . TYR A 1 270 ? 7.118 -2.863 -19.989 1.00 96.81 270 TYR A C 1
ATOM 2143 O O . TYR A 1 270 ? 6.807 -2.635 -21.156 1.00 96.81 270 TYR A O 1
ATOM 2151 N N . ILE A 1 271 ? 8.385 -2.772 -19.573 1.00 95.94 271 ILE A N 1
ATOM 2152 C CA . ILE A 1 271 ? 9.498 -2.372 -20.450 1.00 95.94 271 ILE A CA 1
ATOM 2153 C C . ILE A 1 271 ? 9.646 -3.360 -21.611 1.00 95.94 271 ILE A C 1
ATOM 2155 O O . ILE A 1 271 ? 9.756 -2.934 -22.761 1.00 95.94 271 ILE A O 1
ATOM 2159 N N . ILE A 1 272 ? 9.587 -4.664 -21.328 1.00 95.81 272 ILE A N 1
ATOM 2160 C CA . ILE A 1 272 ? 9.675 -5.721 -22.342 1.00 95.81 272 ILE A CA 1
ATOM 2161 C C . ILE A 1 272 ? 8.502 -5.623 -23.324 1.00 95.81 272 ILE A C 1
ATOM 2163 O O . ILE A 1 272 ? 8.729 -5.578 -24.532 1.00 95.81 272 ILE A O 1
ATOM 2167 N N . LYS A 1 273 ? 7.258 -5.514 -22.832 1.00 95.19 273 LYS A N 1
ATOM 2168 C CA . LYS A 1 273 ? 6.054 -5.385 -23.675 1.00 95.19 273 LYS A CA 1
ATOM 2169 C C . LYS A 1 273 ? 6.140 -4.210 -24.644 1.00 95.19 273 LYS A C 1
ATOM 2171 O O . LYS A 1 273 ? 5.612 -4.282 -25.752 1.00 95.19 273 LYS A O 1
ATOM 2176 N N . TYR A 1 274 ? 6.784 -3.125 -24.227 1.00 92.88 274 TYR A N 1
ATOM 2177 C CA . TYR A 1 274 ? 6.947 -1.929 -25.041 1.00 92.88 274 TYR A CA 1
ATOM 2178 C C . TYR A 1 27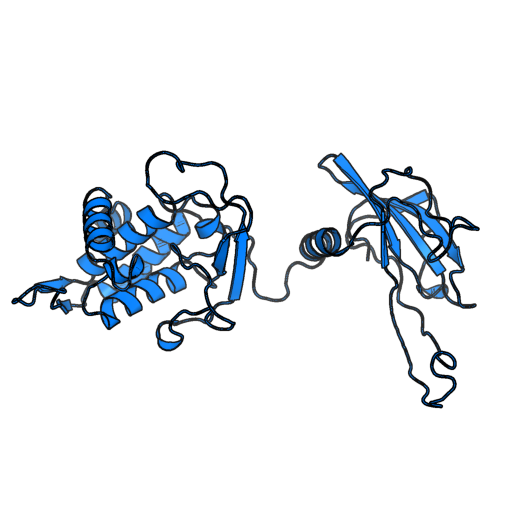4 ? 8.347 -1.796 -25.649 1.00 92.88 274 TYR A C 1
ATOM 2180 O O . TYR A 1 274 ? 8.764 -0.674 -25.924 1.00 92.88 274 TYR A O 1
ATOM 2188 N N . ASN A 1 275 ? 9.058 -2.902 -25.902 1.00 91.50 275 ASN A N 1
ATOM 2189 C CA . ASN A 1 275 ? 10.340 -2.927 -26.622 1.00 91.50 275 ASN A CA 1
ATOM 2190 C C . ASN A 1 275 ? 11.364 -1.914 -26.084 1.00 91.50 275 ASN A C 1
ATOM 2192 O O . ASN A 1 275 ? 11.979 -1.172 -26.848 1.00 91.50 275 ASN A O 1
ATOM 2196 N N . GLY A 1 276 ? 11.486 -1.824 -24.761 1.00 91.31 276 GLY A N 1
ATOM 2197 C CA . GLY A 1 276 ? 12.444 -0.941 -24.106 1.00 91.31 276 GLY A CA 1
ATOM 2198 C C . GLY A 1 276 ? 11.951 0.471 -23.813 1.00 91.31 276 GLY A C 1
ATOM 2199 O O . GLY A 1 276 ? 12.610 1.165 -23.049 1.00 91.31 276 GLY A O 1
ATOM 2200 N N . ASN A 1 277 ? 10.797 0.898 -24.339 1.00 91.69 277 ASN A N 1
ATOM 2201 C CA . ASN A 1 277 ? 10.285 2.272 -24.209 1.00 91.69 277 ASN A CA 1
ATOM 2202 C C . ASN A 1 277 ? 9.743 2.576 -22.792 1.00 91.69 277 ASN A C 1
ATOM 2204 O O . ASN A 1 277 ? 8.545 2.804 -22.590 1.00 91.69 277 ASN A O 1
ATOM 2208 N N . PHE A 1 278 ? 10.627 2.549 -21.792 1.00 93.00 278 PHE A N 1
ATOM 2209 C CA . PHE A 1 278 ? 10.333 2.709 -20.367 1.00 93.00 278 PHE A CA 1
ATOM 2210 C C . PHE A 1 278 ? 9.733 4.078 -20.026 1.00 93.00 278 PHE A C 1
ATOM 2212 O O . PHE A 1 278 ? 8.971 4.203 -19.072 1.00 93.00 278 PHE A O 1
ATOM 2219 N N . GLU A 1 279 ? 10.018 5.112 -20.815 1.00 92.38 279 GLU A N 1
ATOM 2220 C CA . GLU A 1 279 ? 9.499 6.468 -20.636 1.00 92.38 279 GLU A CA 1
ATOM 2221 C C . GLU A 1 279 ? 7.983 6.568 -20.844 1.00 92.38 279 GLU A C 1
ATOM 2223 O O . GLU A 1 279 ? 7.345 7.519 -20.386 1.00 92.38 279 GLU A O 1
ATOM 2228 N N . ARG A 1 280 ? 7.382 5.549 -21.474 1.00 92.38 280 ARG A N 1
ATOM 2229 C CA . ARG A 1 280 ? 5.925 5.395 -21.550 1.00 92.38 280 ARG A CA 1
ATOM 2230 C C . ARG A 1 280 ? 5.276 5.277 -20.172 1.00 92.38 280 ARG A C 1
ATOM 2232 O O . ARG A 1 280 ? 4.093 5.590 -20.055 1.00 92.38 280 ARG A O 1
ATOM 2239 N N . TRP A 1 281 ? 6.049 4.878 -19.156 1.00 93.00 281 TRP A N 1
ATOM 2240 C CA . TRP A 1 281 ? 5.633 4.877 -17.757 1.00 93.00 281 TRP A CA 1
ATOM 2241 C C . TRP A 1 281 ? 5.180 6.262 -17.290 1.00 93.00 281 TRP A C 1
ATOM 2243 O O . TRP A 1 281 ? 4.162 6.376 -16.618 1.00 93.00 281 TRP A O 1
ATOM 2253 N N . PHE A 1 282 ? 5.913 7.308 -17.685 1.00 89.25 282 PHE A N 1
ATOM 2254 C CA . PHE A 1 282 ? 5.624 8.688 -17.300 1.00 89.25 282 PHE A CA 1
ATOM 2255 C C . PHE A 1 282 ? 4.557 9.328 -18.195 1.00 89.25 282 PHE A C 1
ATOM 2257 O O . PHE A 1 282 ? 3.667 10.018 -17.710 1.00 89.25 282 PHE A O 1
ATOM 2264 N N . SER A 1 283 ? 4.617 9.092 -19.513 1.00 89.19 283 SER A N 1
ATOM 2265 C CA . SER A 1 283 ? 3.589 9.578 -20.439 1.00 89.19 283 SER A CA 1
ATOM 2266 C C . SER A 1 283 ? 3.389 8.680 -21.659 1.00 89.19 283 SER A C 1
ATOM 2268 O O . SER A 1 283 ? 4.328 8.298 -22.367 1.00 89.19 283 SER A O 1
ATOM 2270 N N . LYS A 1 284 ? 2.121 8.383 -21.972 1.00 87.56 284 LYS A N 1
ATOM 2271 C CA . LYS A 1 284 ? 1.724 7.546 -23.118 1.00 87.56 284 LYS A CA 1
ATOM 2272 C C . LYS A 1 284 ? 1.818 8.252 -24.473 1.00 87.56 284 LYS A C 1
ATOM 2274 O O . LYS A 1 284 ? 1.886 7.551 -25.485 1.00 87.56 284 LYS A O 1
ATOM 2279 N N . THR A 1 285 ? 1.849 9.580 -24.520 1.00 86.56 285 THR A N 1
ATOM 2280 C CA . THR A 1 285 ? 1.758 10.333 -25.788 1.00 86.56 285 THR A CA 1
ATOM 2281 C C . THR A 1 285 ? 2.640 11.576 -25.859 1.00 86.56 285 THR A C 1
ATOM 2283 O O . THR A 1 285 ? 2.940 12.014 -26.962 1.00 86.56 285 THR A O 1
ATOM 2286 N N . ASP A 1 286 ? 3.070 12.140 -24.728 1.00 89.38 286 ASP A N 1
ATOM 2287 C CA . ASP A 1 286 ? 3.840 13.389 -24.703 1.00 89.38 286 ASP A CA 1
ATOM 2288 C C . ASP A 1 286 ? 5.349 13.114 -24.812 1.00 89.38 286 ASP A C 1
ATOM 2290 O O . ASP A 1 286 ? 5.972 12.592 -23.884 1.00 89.38 286 ASP A O 1
ATOM 2294 N N . GLU A 1 287 ? 5.942 13.463 -25.957 1.00 88.06 287 GLU A N 1
ATOM 2295 C CA . GLU A 1 287 ? 7.368 13.239 -26.218 1.00 88.06 287 GLU A CA 1
ATOM 2296 C C . GLU A 1 287 ? 8.286 14.183 -25.427 1.00 88.06 287 GLU A C 1
ATOM 2298 O O . GLU A 1 287 ? 9.395 13.800 -25.048 1.00 88.06 287 GLU A O 1
ATOM 2303 N N . THR A 1 288 ? 7.828 15.393 -25.101 1.00 88.75 288 THR A N 1
ATOM 2304 C CA . THR A 1 288 ? 8.587 16.323 -24.259 1.00 88.75 288 THR A CA 1
ATOM 2305 C C . THR A 1 288 ? 8.684 15.779 -22.836 1.00 88.75 288 THR A C 1
ATOM 2307 O O . THR A 1 288 ? 9.779 15.707 -22.273 1.00 88.75 288 THR A O 1
ATOM 2310 N N . ALA A 1 289 ? 7.566 15.308 -22.280 1.00 87.62 289 ALA A N 1
ATOM 2311 C CA . ALA A 1 289 ? 7.513 14.649 -20.976 1.00 87.62 289 ALA A CA 1
ATOM 2312 C C . ALA A 1 289 ? 8.436 13.418 -20.920 1.00 87.62 289 ALA A C 1
ATOM 2314 O O . ALA A 1 289 ? 9.215 13.244 -19.981 1.00 87.62 289 ALA A O 1
ATOM 2315 N N . ARG A 1 290 ? 8.408 12.592 -21.969 1.00 90.62 290 ARG A N 1
ATOM 2316 C CA . ARG A 1 290 ? 9.277 11.418 -22.126 1.00 90.62 290 ARG A CA 1
ATOM 2317 C C . ARG A 1 290 ? 10.758 11.758 -22.191 1.00 90.62 290 ARG A C 1
ATOM 2319 O O . ARG A 1 290 ? 11.569 11.117 -21.522 1.00 90.62 290 ARG A O 1
ATOM 2326 N N . SER A 1 291 ? 11.123 12.764 -22.981 1.00 87.94 291 SER A N 1
ATOM 2327 C CA . SER A 1 291 ? 12.512 13.210 -23.115 1.00 87.94 291 SER A CA 1
ATOM 2328 C C . SER A 1 291 ? 13.068 13.736 -21.792 1.00 87.94 291 SER A C 1
ATOM 2330 O O . SER A 1 291 ? 14.186 13.382 -21.398 1.00 87.94 291 SER A O 1
ATOM 2332 N N . THR A 1 292 ? 12.255 14.496 -21.055 1.00 89.94 292 THR A N 1
ATOM 2333 C CA . THR A 1 292 ? 12.577 14.945 -19.696 1.00 89.94 292 THR A CA 1
ATOM 2334 C C . THR A 1 292 ? 12.795 13.754 -18.769 1.00 89.94 292 THR A C 1
ATOM 2336 O O . THR A 1 292 ? 13.825 13.685 -18.104 1.00 89.94 292 THR A O 1
ATOM 2339 N N . TYR A 1 293 ? 11.899 12.763 -18.788 1.00 91.88 293 TYR A N 1
ATOM 2340 C CA . TYR A 1 293 ? 12.025 11.557 -17.967 1.00 91.88 293 TYR A CA 1
ATOM 2341 C C . TYR A 1 293 ? 13.327 10.786 -18.241 1.00 91.88 293 TYR A C 1
ATOM 2343 O O . TYR A 1 293 ? 14.075 10.470 -17.312 1.00 91.88 293 TYR A O 1
ATOM 2351 N N . ARG A 1 294 ? 13.665 10.558 -19.521 1.00 91.69 294 ARG A N 1
ATOM 2352 C CA . ARG A 1 294 ? 14.938 9.928 -19.925 1.00 91.69 294 ARG A CA 1
ATOM 2353 C C . ARG A 1 294 ? 16.145 10.718 -19.416 1.00 91.69 294 ARG A C 1
ATOM 2355 O O . ARG A 1 294 ? 17.101 10.128 -18.916 1.00 91.69 294 ARG A O 1
ATOM 2362 N N . THR A 1 295 ? 16.103 12.043 -19.533 1.00 91.31 295 THR A N 1
ATOM 2363 C CA . THR A 1 295 ? 17.191 12.930 -19.095 1.00 91.31 295 THR A CA 1
ATOM 2364 C C . THR A 1 295 ? 17.374 12.884 -17.580 1.00 91.31 295 THR A C 1
ATOM 2366 O O . THR A 1 295 ? 18.499 12.725 -17.109 1.00 91.31 295 THR A O 1
ATOM 2369 N N . THR A 1 296 ? 16.283 12.922 -16.814 1.00 90.88 296 THR A N 1
ATOM 2370 C CA . THR A 1 296 ? 16.325 12.820 -15.351 1.00 90.88 296 THR A CA 1
ATOM 2371 C C . THR A 1 296 ? 16.905 11.481 -14.900 1.00 90.88 296 THR A C 1
ATOM 2373 O O . THR A 1 296 ? 17.784 11.453 -14.039 1.00 90.88 296 THR A O 1
ATOM 2376 N N . LEU A 1 297 ? 16.498 10.369 -15.523 1.00 92.94 297 LEU A N 1
ATOM 2377 C CA . LEU A 1 297 ? 17.023 9.042 -15.185 1.00 92.94 297 LEU A CA 1
ATOM 2378 C C . LEU A 1 297 ? 18.530 8.910 -15.446 1.00 92.94 297 LEU A C 1
ATOM 2380 O O . LEU A 1 297 ? 19.222 8.256 -14.666 1.00 92.94 297 LEU A O 1
ATOM 2384 N N . ARG A 1 298 ? 19.075 9.558 -16.487 1.00 91.38 298 ARG A N 1
ATOM 2385 C CA . ARG A 1 298 ? 20.530 9.560 -16.753 1.00 91.38 298 ARG A CA 1
ATOM 2386 C C . ARG A 1 298 ? 21.338 10.143 -15.590 1.00 91.38 298 ARG A C 1
ATOM 2388 O O . ARG A 1 298 ? 22.452 9.685 -15.354 1.00 91.38 298 ARG A O 1
ATOM 2395 N N . GLY A 1 299 ? 20.775 11.101 -14.850 1.00 91.31 299 GLY A N 1
ATOM 2396 C CA . GLY A 1 299 ? 21.407 11.706 -13.674 1.00 91.31 299 GLY A CA 1
ATOM 2397 C C . GLY A 1 299 ? 21.405 10.824 -12.418 1.00 91.31 299 GLY A C 1
ATOM 2398 O O . GLY A 1 299 ? 22.098 11.135 -11.449 1.00 91.31 299 GLY A O 1
ATOM 2399 N N . ILE A 1 300 ? 20.653 9.719 -12.411 1.00 94.44 300 ILE A N 1
ATOM 2400 C CA . ILE A 1 300 ? 20.510 8.841 -11.246 1.00 94.44 300 ILE A CA 1
ATOM 2401 C C . ILE A 1 300 ? 21.542 7.714 -11.299 1.00 94.44 300 ILE A C 1
ATOM 2403 O O . ILE A 1 300 ? 21.708 7.037 -12.314 1.00 94.44 300 ILE A O 1
ATOM 2407 N N . ARG A 1 301 ? 22.212 7.483 -10.163 1.00 94.00 301 ARG A N 1
ATOM 2408 C CA . ARG A 1 301 ? 23.160 6.375 -9.983 1.00 94.00 301 ARG A CA 1
ATOM 2409 C C . ARG A 1 301 ? 22.446 5.085 -9.571 1.00 94.00 301 ARG A C 1
ATOM 2411 O O . ARG A 1 301 ? 21.725 5.069 -8.573 1.00 94.00 301 ARG A O 1
ATOM 2418 N N . ASP A 1 302 ? 22.732 4.011 -10.291 1.00 93.50 302 ASP A N 1
ATOM 2419 C CA . ASP A 1 302 ? 22.298 2.620 -10.092 1.00 93.50 302 ASP A CA 1
ATOM 2420 C C . ASP A 1 302 ? 23.178 1.879 -9.067 1.00 93.50 302 ASP A C 1
ATOM 2422 O O . ASP A 1 302 ? 23.873 0.913 -9.366 1.00 93.50 302 ASP A O 1
ATOM 2426 N N . ARG A 1 303 ? 23.210 2.385 -7.828 1.00 94.31 303 ARG A N 1
ATOM 2427 C CA . ARG A 1 303 ? 24.118 1.878 -6.785 1.00 94.31 303 ARG A CA 1
ATOM 2428 C C . ARG A 1 303 ? 23.933 0.385 -6.498 1.00 94.31 303 ARG A C 1
ATOM 2430 O O . ARG A 1 303 ? 24.919 -0.269 -6.183 1.00 94.31 303 ARG A O 1
ATOM 2437 N N . PHE A 1 304 ? 22.707 -0.135 -6.572 1.00 96.94 304 PHE A N 1
ATOM 2438 C CA . PHE A 1 304 ? 22.444 -1.534 -6.238 1.00 96.94 304 PHE A CA 1
ATOM 2439 C C . PHE A 1 304 ? 22.907 -2.462 -7.353 1.00 96.94 304 PHE A C 1
ATOM 2441 O O . PHE A 1 304 ? 23.614 -3.419 -7.063 1.00 96.94 304 PHE A O 1
ATOM 2448 N N . ILE A 1 305 ? 22.614 -2.157 -8.618 1.00 96.94 305 ILE A N 1
ATOM 2449 C CA . ILE A 1 305 ? 23.085 -2.971 -9.744 1.00 96.94 305 ILE A CA 1
ATOM 2450 C C . ILE A 1 305 ? 24.610 -2.921 -9.893 1.00 96.94 305 ILE A C 1
ATOM 2452 O O . ILE A 1 305 ? 25.223 -3.954 -10.175 1.00 96.94 305 ILE A O 1
ATOM 2456 N N . GLN A 1 306 ? 25.256 -1.777 -9.644 1.00 95.12 306 GLN A N 1
ATOM 2457 C CA . GLN A 1 306 ? 26.724 -1.719 -9.609 1.00 95.12 306 GLN A CA 1
ATOM 2458 C C . GLN A 1 306 ? 27.305 -2.617 -8.510 1.00 95.12 306 GLN A C 1
ATOM 2460 O O . GLN A 1 306 ? 28.244 -3.360 -8.771 1.00 95.12 306 GLN A O 1
ATOM 2465 N N . GLU A 1 307 ? 26.723 -2.600 -7.308 1.00 94.88 307 GLU A N 1
ATOM 2466 C CA . GLU A 1 307 ? 27.157 -3.462 -6.202 1.00 94.88 307 GLU A CA 1
ATOM 2467 C C . GLU A 1 307 ? 26.921 -4.951 -6.499 1.00 94.88 307 GLU A C 1
ATOM 2469 O O . GLU A 1 307 ? 27.793 -5.778 -6.255 1.00 94.88 307 GLU A O 1
ATOM 2474 N N . ILE A 1 308 ? 25.757 -5.301 -7.054 1.00 94.38 308 ILE A N 1
ATOM 2475 C CA . ILE A 1 308 ? 25.382 -6.689 -7.361 1.00 94.38 308 ILE A CA 1
ATOM 2476 C C . ILE A 1 308 ? 26.244 -7.269 -8.491 1.00 94.38 308 ILE A C 1
ATOM 2478 O O . ILE A 1 308 ? 26.573 -8.447 -8.446 1.00 94.38 308 ILE A O 1
ATOM 2482 N N . SER A 1 309 ? 26.598 -6.464 -9.499 1.00 88.25 309 SER A N 1
ATOM 2483 C CA . SER A 1 309 ? 27.375 -6.919 -10.665 1.00 88.25 309 SER A CA 1
ATOM 2484 C C . SER A 1 309 ? 28.894 -6.786 -10.516 1.00 88.25 309 SER A C 1
ATOM 2486 O O . SER A 1 309 ? 29.621 -7.254 -11.389 1.00 88.25 309 SER A O 1
ATOM 2488 N N . GLY A 1 310 ? 29.362 -6.100 -9.468 1.00 76.75 310 GLY A N 1
ATOM 2489 C CA . GLY A 1 310 ? 30.780 -5.946 -9.132 1.00 76.75 310 GLY A CA 1
ATOM 2490 C C . GLY A 1 310 ? 31.334 -7.027 -8.193 1.00 76.75 310 GLY A C 1
ATOM 2491 O O . GLY A 1 310 ? 32.541 -7.037 -7.960 1.00 76.75 310 GLY A O 1
ATOM 2492 N N . ASN A 1 311 ? 30.467 -7.904 -7.674 1.00 49.28 311 ASN A N 1
ATOM 2493 C CA . ASN A 1 311 ? 30.802 -9.160 -6.988 1.00 49.28 311 ASN A CA 1
ATOM 2494 C C . ASN A 1 311 ? 30.661 -10.346 -7.949 1.00 49.28 311 ASN A C 1
ATOM 2496 O O . ASN A 1 311 ? 31.341 -11.365 -7.703 1.00 49.28 311 ASN A O 1
#